Protein AF-A0A0J9S1I2-F1 (afdb_monomer_lite)

Sequence (247 aa):
METARKRGSFESTHHDIFEKLSRHLAGDGIFFNLPTNICCSYINYWLNDQIDQKKIDVSEHDFTKFKNFAKSYDKDRNMPYKSESCEGYLKRIYSENNYNRKKSLYEMYDCYNWIQIYDVEARRVDMCYKYSLINRHYRNLKESYASDEELMAKLDYFINVINKSKKSVKTVCGYDILPPVSRLEDSKQAQDPDSRDQQRPGSTDESVSHPPQVSEDSVTQTAYGSHSQGLAEPGAEEPHAVDLHTK

pLDDT: mean 72.44, std 25.25, range [23.27, 97.69]

Organism: NCBI:txid1077284

Radius of gyration: 29.02 Å; chains: 1; bounding box: 72×50×95 Å

Foldseek 3Di:
DDDDDPDDPLCVVPVVLLVVLLVLLVLPDPRLPDDPLVSLLVSLLVSLVVCVVVVPDADPVNLLVSLVSQVVSCVVVVDVRDPDTSSVVNDHDPPCVVNLLVVLVVLLVVLVVVLVPDDLVVCLVVNLVSVVSNLVSLQVCCVVPVVPPVVVVVSVVSLVVLCPDPSHCCVRPVDGRDHDDPPPPVVVPPDDDDDDDDDDDDDDDDDDDDDDDDDDDDDDDDDDDDDDDDDDDDDDDDDDDDDPDDD

Structure (mmCIF, N/CA/C/O backbone):
data_AF-A0A0J9S1I2-F1
#
_entry.id   AF-A0A0J9S1I2-F1
#
loop_
_atom_site.group_PDB
_atom_site.id
_atom_site.type_symbol
_atom_site.label_atom_id
_atom_site.label_alt_id
_atom_site.label_comp_id
_atom_site.label_asym_id
_atom_site.label_entity_id
_atom_site.label_seq_id
_atom_site.pdbx_PDB_ins_code
_atom_site.Cartn_x
_atom_site.Cartn_y
_atom_site.Cartn_z
_atom_site.occupancy
_atom_site.B_iso_or_equiv
_atom_site.auth_seq_id
_atom_site.auth_comp_id
_atom_site.auth_asym_id
_atom_site.auth_atom_id
_atom_site.pdbx_PDB_model_num
ATOM 1 N N . MET A 1 1 ? 31.069 -24.600 -29.130 1.00 37.28 1 MET A N 1
ATOM 2 C CA . MET A 1 1 ? 30.315 -23.359 -29.403 1.00 37.28 1 MET A CA 1
ATOM 3 C C . MET A 1 1 ? 29.112 -23.354 -28.480 1.00 37.28 1 MET A C 1
ATOM 5 O O . MET A 1 1 ? 28.133 -24.029 -28.767 1.00 37.28 1 MET A O 1
ATOM 9 N N . GLU A 1 2 ? 29.226 -22.695 -27.329 1.00 43.22 2 GLU A N 1
ATOM 10 C CA . GLU A 1 2 ? 28.089 -22.487 -26.431 1.00 43.22 2 GLU A CA 1
ATOM 11 C C . GLU A 1 2 ? 27.093 -21.540 -27.099 1.00 43.22 2 GLU A C 1
ATOM 13 O O . GLU A 1 2 ? 27.430 -20.429 -27.511 1.00 43.22 2 GLU A O 1
ATOM 18 N N . THR A 1 3 ? 25.855 -21.995 -27.248 1.00 42.84 3 THR A N 1
ATOM 19 C CA . THR A 1 3 ? 24.754 -21.182 -27.749 1.00 42.84 3 THR A CA 1
ATOM 20 C C . THR A 1 3 ? 24.372 -20.155 -26.688 1.00 42.84 3 THR A C 1
ATOM 22 O O . THR A 1 3 ? 23.736 -20.493 -25.689 1.00 42.84 3 THR A O 1
ATOM 25 N N . ALA A 1 4 ? 24.741 -18.892 -26.906 1.00 50.78 4 ALA A N 1
ATOM 26 C CA . ALA A 1 4 ? 24.250 -17.771 -26.118 1.00 50.78 4 ALA A CA 1
ATOM 27 C C . ALA A 1 4 ? 22.717 -17.698 -26.240 1.00 50.78 4 ALA A C 1
ATOM 29 O O . ALA A 1 4 ? 22.167 -17.323 -27.277 1.00 50.78 4 ALA A O 1
ATOM 30 N N . ARG A 1 5 ? 22.015 -18.093 -25.175 1.00 52.94 5 ARG A N 1
ATOM 31 C CA . ARG A 1 5 ? 20.561 -17.956 -25.043 1.00 52.94 5 ARG A CA 1
ATOM 32 C C . ARG A 1 5 ? 20.230 -16.464 -25.162 1.00 52.94 5 ARG A C 1
ATOM 34 O O . ARG A 1 5 ? 20.602 -15.696 -24.277 1.00 52.94 5 ARG A O 1
ATOM 41 N N . LYS A 1 6 ? 19.580 -16.040 -26.257 1.00 53.66 6 LYS A N 1
ATOM 42 C CA . LYS A 1 6 ? 19.105 -14.655 -26.431 1.00 53.66 6 LYS A CA 1
ATOM 43 C C . LYS A 1 6 ? 18.237 -14.297 -25.225 1.00 53.66 6 LYS A C 1
ATOM 45 O O . LYS A 1 6 ? 17.128 -14.807 -25.084 1.00 53.66 6 LYS A O 1
ATOM 50 N N . ARG A 1 7 ? 18.769 -13.466 -24.331 1.00 64.94 7 ARG A N 1
ATOM 51 C CA . ARG A 1 7 ? 18.025 -12.912 -23.201 1.00 64.94 7 ARG A CA 1
ATOM 52 C C . ARG A 1 7 ? 17.031 -11.908 -23.800 1.00 64.94 7 ARG A C 1
ATOM 54 O O . ARG A 1 7 ? 17.448 -11.036 -24.561 1.00 64.94 7 ARG A O 1
ATOM 61 N N . GLY A 1 8 ? 15.733 -12.097 -23.556 1.00 73.31 8 GLY A N 1
ATOM 62 C CA . GLY A 1 8 ? 14.696 -11.166 -24.013 1.00 73.31 8 GLY A CA 1
ATOM 63 C C . GLY A 1 8 ? 14.924 -9.758 -23.452 1.00 73.31 8 GLY A C 1
ATOM 64 O O . GLY A 1 8 ? 15.693 -9.581 -22.505 1.00 73.31 8 GLY A O 1
ATOM 65 N N . SER A 1 9 ? 14.266 -8.742 -24.019 1.00 87.44 9 SER A N 1
ATOM 66 C CA . SER A 1 9 ? 14.261 -7.405 -23.410 1.00 87.44 9 SER A CA 1
ATOM 67 C C . SER A 1 9 ? 13.687 -7.466 -21.988 1.00 87.44 9 SER A C 1
ATOM 69 O O . SER A 1 9 ? 12.907 -8.371 -21.668 1.00 87.44 9 SER A O 1
ATOM 71 N N . PHE A 1 10 ? 14.046 -6.505 -21.131 1.00 89.31 10 PHE A N 1
ATOM 72 C CA . PHE A 1 10 ? 13.496 -6.404 -19.771 1.00 89.31 10 PHE A CA 1
ATOM 73 C C . PHE A 1 10 ? 11.961 -6.413 -19.786 1.00 89.31 10 PHE A C 1
ATOM 75 O O . PHE A 1 10 ? 11.339 -7.117 -19.000 1.00 89.31 10 PHE A O 1
ATOM 82 N N . GLU A 1 11 ? 11.369 -5.686 -20.731 1.00 90.31 11 GLU A N 1
ATOM 83 C CA . GLU A 1 11 ? 9.932 -5.574 -20.950 1.00 90.31 11 GLU A CA 1
ATOM 84 C C . GLU A 1 11 ? 9.315 -6.927 -21.315 1.00 90.31 11 GLU A C 1
ATOM 86 O O . GLU A 1 11 ? 8.317 -7.318 -20.724 1.00 90.31 11 GLU A O 1
ATOM 91 N N . SER A 1 12 ? 9.940 -7.680 -22.230 1.00 89.69 12 SER A N 1
ATOM 92 C CA . SER A 1 12 ? 9.460 -9.022 -22.597 1.00 89.69 12 SER A CA 1
ATOM 93 C C . SER A 1 12 ? 9.597 -10.032 -21.456 1.00 89.69 12 SER A C 1
ATOM 95 O O . SER A 1 12 ? 8.754 -10.908 -21.302 1.00 89.69 12 SER A O 1
ATOM 97 N N . THR A 1 13 ? 10.640 -9.889 -20.634 1.00 92.38 13 THR A N 1
ATOM 98 C CA . THR A 1 13 ? 10.903 -10.775 -19.491 1.00 92.38 13 THR A CA 1
ATOM 99 C C . THR A 1 13 ? 9.909 -10.532 -18.353 1.00 92.38 13 THR A C 1
ATOM 101 O O . THR A 1 13 ? 9.539 -11.472 -17.659 1.00 92.38 13 THR A O 1
ATOM 104 N N . HIS A 1 14 ? 9.446 -9.290 -18.188 1.00 93.38 14 HIS A N 1
ATOM 105 C CA . HIS A 1 14 ? 8.531 -8.868 -17.122 1.00 93.38 14 HIS A CA 1
ATOM 106 C C . HIS A 1 14 ? 7.185 -8.387 -17.678 1.00 93.38 14 HIS A C 1
ATOM 108 O O . HIS A 1 14 ? 6.571 -7.466 -17.133 1.00 93.38 14 HIS A O 1
ATOM 114 N N . HIS A 1 15 ? 6.741 -8.984 -18.790 1.00 93.31 15 HIS A N 1
ATOM 115 C CA . HIS A 1 15 ? 5.523 -8.591 -19.502 1.00 93.31 15 HIS A CA 1
ATOM 116 C C . HIS A 1 15 ? 4.302 -8.548 -18.576 1.00 93.31 15 HIS A C 1
ATOM 118 O O . HIS A 1 15 ? 3.493 -7.630 -18.656 1.00 93.31 15 HIS A O 1
ATOM 124 N N . ASP A 1 16 ? 4.199 -9.498 -17.649 1.00 93.56 16 ASP A N 1
ATOM 125 C CA . ASP A 1 16 ? 3.100 -9.596 -16.691 1.00 93.56 16 ASP A CA 1
ATOM 126 C C . ASP A 1 16 ? 3.005 -8.379 -15.750 1.00 93.56 16 ASP A C 1
ATOM 128 O O . ASP A 1 16 ? 1.907 -7.962 -15.374 1.00 93.56 16 ASP A O 1
ATOM 132 N N . ILE A 1 17 ? 4.140 -7.768 -15.388 1.00 94.94 17 ILE A N 1
ATOM 133 C CA . ILE A 1 17 ? 4.161 -6.537 -14.590 1.00 94.94 17 ILE A CA 1
ATOM 134 C C . ILE A 1 17 ? 3.675 -5.362 -15.431 1.00 94.94 17 ILE A C 1
ATOM 136 O O . ILE A 1 17 ? 2.859 -4.580 -14.951 1.00 94.94 17 ILE A O 1
ATOM 140 N N . PHE A 1 18 ? 4.134 -5.241 -16.679 1.00 94.69 18 PHE A N 1
ATOM 141 C CA . PHE A 1 18 ? 3.678 -4.181 -17.585 1.00 94.69 18 PHE A CA 1
ATOM 142 C C . PHE A 1 18 ? 2.183 -4.304 -17.900 1.00 94.69 18 PHE A C 1
ATOM 144 O O . PHE A 1 18 ? 1.464 -3.304 -17.885 1.00 94.69 18 PHE A O 1
ATOM 151 N N . GLU A 1 19 ? 1.690 -5.524 -18.101 1.00 92.62 19 GLU A N 1
ATOM 152 C CA . GLU A 1 19 ? 0.273 -5.795 -18.312 1.00 92.62 19 GLU A CA 1
ATOM 153 C C . GLU A 1 19 ? -0.559 -5.344 -17.105 1.00 92.62 19 GLU A C 1
ATOM 155 O O . GLU A 1 19 ? -1.505 -4.570 -17.255 1.00 92.62 19 GLU A O 1
ATOM 160 N N . LYS A 1 20 ? -0.190 -5.750 -15.886 1.00 92.00 20 LYS A N 1
ATOM 161 C CA . LYS A 1 20 ? -0.905 -5.323 -14.674 1.00 92.00 20 LYS A CA 1
ATOM 162 C C . LYS A 1 20 ? -0.767 -3.821 -14.416 1.00 92.00 20 LYS A C 1
ATOM 164 O O . LYS A 1 20 ? -1.739 -3.188 -14.010 1.00 92.00 20 LYS A O 1
ATOM 169 N N . LEU A 1 21 ? 0.399 -3.236 -14.698 1.00 92.62 21 LEU A N 1
ATOM 170 C CA . LEU A 1 21 ? 0.620 -1.794 -14.601 1.00 92.62 21 LEU A CA 1
ATOM 171 C C . LEU A 1 21 ? -0.342 -1.040 -15.523 1.00 92.62 21 LEU A C 1
ATOM 173 O O . LEU A 1 21 ? -0.916 -0.041 -15.104 1.00 92.62 21 LEU A O 1
ATOM 177 N N . SER A 1 22 ? -0.578 -1.542 -16.738 1.00 90.06 22 SER A N 1
ATOM 178 C CA . SER A 1 22 ? -1.540 -0.947 -17.672 1.00 90.06 22 SER A CA 1
ATOM 179 C C . SER A 1 22 ? -2.962 -0.903 -17.096 1.00 90.06 22 SER A C 1
ATOM 181 O O . SER A 1 22 ? -3.628 0.123 -17.195 1.00 90.06 22 SER A O 1
ATOM 183 N N . ARG A 1 23 ? -3.396 -1.966 -16.404 1.00 86.81 23 ARG A N 1
ATOM 184 C CA . ARG A 1 23 ? -4.719 -2.043 -15.756 1.00 86.81 23 ARG A CA 1
ATOM 185 C C . ARG A 1 23 ? -4.842 -1.057 -14.593 1.00 86.81 23 ARG A C 1
ATOM 187 O O . ARG A 1 23 ? -5.883 -0.440 -14.405 1.00 86.81 23 ARG A O 1
ATOM 194 N N . HIS A 1 24 ? -3.767 -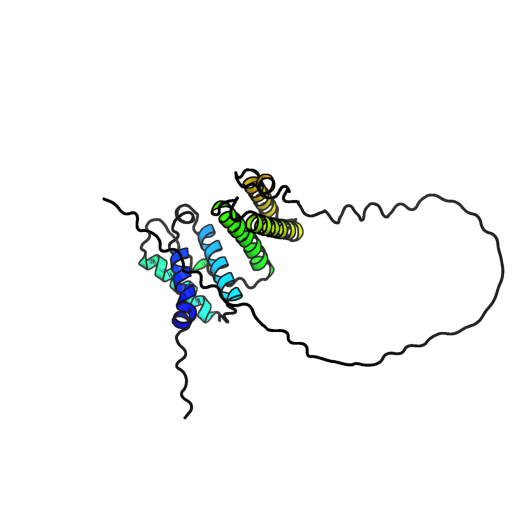0.861 -13.836 1.00 86.69 24 HIS A N 1
ATOM 195 C CA . HIS A 1 24 ? -3.730 0.146 -12.774 1.00 86.69 24 HIS A CA 1
ATOM 196 C C . HIS A 1 24 ? -3.727 1.578 -13.322 1.00 86.69 24 HIS A C 1
ATOM 198 O O . HIS A 1 24 ? -4.448 2.439 -12.820 1.00 86.69 24 HIS A O 1
ATOM 204 N N . LEU A 1 25 ? -2.951 1.838 -14.379 1.00 87.31 25 LEU A N 1
ATOM 205 C CA . LEU A 1 25 ? -2.907 3.140 -15.056 1.00 87.31 25 LEU A CA 1
ATOM 206 C C . LEU A 1 25 ? -4.245 3.488 -15.709 1.00 87.31 25 LEU A C 1
ATOM 208 O O . LEU A 1 25 ? -4.641 4.659 -15.694 1.00 87.31 25 LEU A O 1
ATOM 212 N N . ALA A 1 26 ? -4.956 2.474 -16.210 1.00 82.06 26 ALA A N 1
ATOM 213 C CA . ALA A 1 26 ? -6.292 2.622 -16.754 1.00 82.06 26 ALA A CA 1
ATOM 214 C C . ALA A 1 26 ? -7.242 3.311 -15.756 1.00 82.06 26 ALA A C 1
ATOM 216 O O . ALA A 1 26 ? -8.034 4.169 -16.143 1.00 82.06 26 ALA A O 1
ATOM 217 N N . GLY A 1 27 ? -7.088 3.034 -14.462 1.00 69.94 27 GLY A N 1
ATOM 218 C CA . GLY A 1 27 ? -7.824 3.749 -13.428 1.00 69.94 27 GLY A CA 1
ATOM 219 C C . GLY A 1 27 ? -9.329 3.481 -13.467 1.00 69.94 27 GLY A C 1
ATOM 220 O O . GLY A 1 27 ? -10.120 4.382 -13.195 1.00 69.94 27 GLY A O 1
ATOM 221 N N . ASP A 1 28 ? -9.723 2.255 -13.804 1.00 63.19 28 ASP A N 1
ATOM 222 C CA . ASP A 1 28 ? -11.126 1.858 -13.795 1.00 63.19 28 ASP A CA 1
ATOM 223 C C . ASP A 1 28 ? -11.673 1.841 -12.345 1.00 63.19 28 ASP A C 1
ATOM 225 O O . ASP A 1 28 ? -10.942 1.636 -11.368 1.00 63.19 28 ASP A O 1
ATOM 229 N N . GLY A 1 29 ? -12.976 2.082 -12.178 1.00 65.25 29 GLY A N 1
ATOM 230 C CA . GLY A 1 29 ? -13.638 2.059 -10.869 1.00 65.25 29 GLY A CA 1
ATOM 231 C C . GLY A 1 29 ? -13.229 3.210 -9.934 1.00 65.25 29 GLY A C 1
ATOM 232 O O . GLY A 1 29 ? -13.436 4.380 -10.248 1.00 65.25 29 GLY A O 1
ATOM 233 N N . ILE A 1 30 ? -12.694 2.881 -8.750 1.00 59.47 30 ILE A N 1
ATOM 234 C CA . ILE A 1 30 ? -12.421 3.835 -7.649 1.00 59.47 30 ILE A CA 1
ATOM 235 C C . ILE A 1 30 ? -11.419 4.928 -8.054 1.00 59.47 30 ILE A C 1
ATOM 237 O O . ILE A 1 30 ? -11.510 6.057 -7.573 1.00 59.47 30 ILE A O 1
ATOM 241 N N . PHE A 1 31 ? -10.490 4.627 -8.962 1.00 67.00 31 PHE A N 1
ATOM 242 C CA . PHE A 1 31 ? -9.461 5.574 -9.394 1.00 67.00 31 PHE A CA 1
ATOM 243 C C . PHE A 1 31 ? -9.980 6.667 -10.338 1.00 67.00 31 PHE A C 1
ATOM 245 O O . PHE A 1 31 ? -9.277 7.657 -10.533 1.00 67.00 31 PHE A O 1
ATOM 252 N N . PHE A 1 32 ? -11.200 6.532 -10.875 1.00 66.12 32 PHE A N 1
ATOM 253 C CA . PHE A 1 32 ? -11.793 7.518 -11.783 1.00 66.12 32 PHE A CA 1
ATOM 254 C C . PHE A 1 32 ? -12.028 8.878 -11.107 1.00 66.12 32 PHE A C 1
ATOM 256 O O . PHE A 1 32 ? -11.828 9.919 -11.722 1.00 66.12 32 PHE A O 1
ATOM 263 N N . ASN A 1 33 ? -12.416 8.875 -9.828 1.00 70.38 33 ASN A N 1
ATOM 264 C CA . ASN A 1 33 ? -12.767 10.091 -9.080 1.00 70.38 33 ASN A CA 1
ATOM 265 C C . ASN A 1 33 ? -11.668 10.557 -8.113 1.00 70.38 33 ASN A C 1
ATOM 267 O O . ASN A 1 33 ? -11.897 11.459 -7.306 1.00 70.38 33 ASN A O 1
ATOM 271 N N . LEU A 1 34 ? -10.496 9.920 -8.135 1.00 76.25 34 LEU A N 1
ATOM 272 C CA . LEU A 1 34 ? -9.420 10.220 -7.201 1.00 76.25 34 LEU A CA 1
ATOM 273 C C . LEU A 1 34 ? -8.365 11.139 -7.837 1.00 76.25 34 LEU A C 1
ATOM 275 O O . LEU A 1 34 ? -7.994 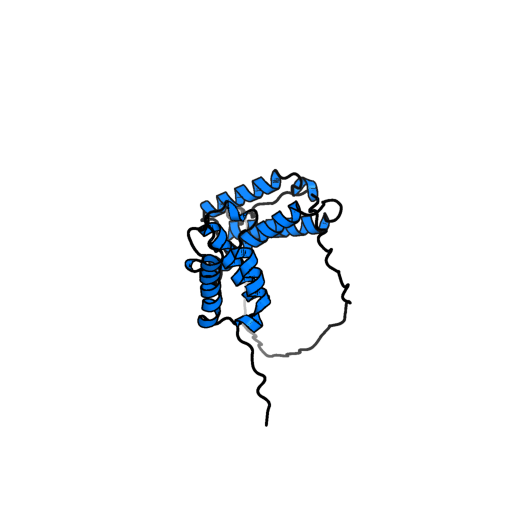10.945 -8.995 1.00 76.25 34 LEU A O 1
ATOM 279 N N . PRO A 1 35 ? -7.827 12.108 -7.072 1.00 82.38 35 PRO A N 1
ATOM 280 C CA . PRO A 1 35 ? -6.699 12.928 -7.499 1.00 82.38 35 PRO A CA 1
ATOM 281 C C . PRO A 1 35 ? -5.510 12.100 -8.008 1.00 82.38 35 PRO A C 1
ATOM 283 O O . PRO A 1 35 ? -5.131 11.094 -7.396 1.00 82.38 35 PRO A O 1
ATOM 286 N N . THR A 1 36 ? -4.866 12.567 -9.084 1.00 82.88 36 THR A N 1
ATOM 287 C CA . THR A 1 36 ? -3.720 11.893 -9.724 1.00 82.88 36 THR A CA 1
ATOM 288 C C . THR A 1 36 ? -2.624 11.532 -8.727 1.00 82.88 36 THR A C 1
ATOM 290 O O . THR A 1 36 ? -2.086 10.427 -8.772 1.00 82.88 36 THR A O 1
ATOM 293 N N . ASN A 1 37 ? -2.320 12.419 -7.779 1.00 84.81 37 ASN A N 1
ATOM 294 C CA . ASN A 1 37 ? -1.291 12.174 -6.774 1.00 84.81 37 ASN A CA 1
ATOM 295 C C . ASN A 1 37 ? -1.609 10.981 -5.860 1.00 84.81 37 ASN A C 1
ATOM 297 O O . ASN A 1 37 ? -0.688 10.257 -5.478 1.00 84.81 37 ASN A O 1
ATOM 301 N N . ILE A 1 38 ? -2.882 10.743 -5.530 1.00 82.38 38 ILE A N 1
ATOM 302 C CA . ILE A 1 38 ? -3.318 9.599 -4.719 1.00 82.38 38 ILE A CA 1
ATOM 303 C C . ILE A 1 38 ? -3.200 8.316 -5.543 1.00 82.38 38 ILE A C 1
ATOM 305 O O . ILE A 1 38 ? -2.537 7.370 -5.111 1.00 82.38 38 ILE A O 1
ATOM 309 N N . CYS A 1 39 ? -3.771 8.312 -6.751 1.00 84.12 39 CYS A N 1
ATOM 310 C CA . CYS A 1 39 ? -3.738 7.166 -7.659 1.00 84.12 39 CYS A CA 1
ATOM 311 C C . CYS A 1 39 ? -2.298 6.753 -7.972 1.00 84.12 39 CYS A C 1
ATOM 313 O O . CYS A 1 39 ? -1.894 5.625 -7.711 1.00 84.12 39 CYS A O 1
ATOM 315 N N . CYS A 1 40 ? -1.481 7.683 -8.459 1.00 88.38 40 CYS A N 1
ATOM 316 C CA . CYS A 1 40 ? -0.113 7.385 -8.855 1.00 88.38 40 CYS A CA 1
ATOM 317 C C . CYS A 1 40 ? 0.792 7.035 -7.664 1.00 88.38 40 CYS A C 1
ATOM 319 O O . CYS A 1 40 ? 1.738 6.265 -7.828 1.00 88.38 40 CYS A O 1
ATOM 321 N N . SER A 1 41 ? 0.495 7.528 -6.454 1.00 86.81 41 SER A N 1
ATOM 322 C CA . SER A 1 41 ? 1.194 7.083 -5.240 1.00 86.81 41 SER A CA 1
ATOM 323 C C . SER A 1 41 ? 0.924 5.613 -4.920 1.00 86.81 41 SER A C 1
ATOM 325 O O . SER A 1 41 ? 1.861 4.911 -4.535 1.00 86.81 41 SER A O 1
ATOM 327 N N . TYR A 1 42 ? -0.318 5.151 -5.108 1.00 86.00 42 TYR A N 1
ATOM 328 C CA . TYR A 1 42 ? -0.671 3.737 -4.965 1.00 86.00 42 TYR A CA 1
ATOM 329 C C . TYR A 1 42 ? -0.023 2.885 -6.053 1.00 86.00 42 TYR A C 1
ATOM 331 O O . TYR A 1 42 ? 0.625 1.893 -5.737 1.00 86.00 42 TYR A O 1
ATOM 339 N N . ILE A 1 43 ? -0.110 3.311 -7.315 1.00 89.62 43 ILE A N 1
ATOM 340 C CA . ILE A 1 43 ? 0.509 2.603 -8.446 1.00 89.62 43 ILE A CA 1
ATOM 341 C C . ILE A 1 43 ? 2.016 2.454 -8.230 1.00 89.62 43 ILE A C 1
ATOM 343 O O . ILE A 1 43 ? 2.570 1.379 -8.452 1.00 89.62 43 ILE A O 1
ATOM 347 N N . ASN A 1 44 ? 2.684 3.507 -7.745 1.00 91.12 44 ASN A N 1
ATOM 348 C CA . ASN A 1 44 ? 4.103 3.431 -7.428 1.00 91.12 44 ASN A CA 1
ATOM 349 C C . ASN A 1 44 ? 4.398 2.406 -6.325 1.00 91.12 44 ASN A C 1
ATOM 351 O O . ASN A 1 44 ? 5.363 1.653 -6.432 1.00 91.12 44 ASN A O 1
ATOM 355 N N . TYR A 1 45 ? 3.582 2.367 -5.270 1.00 88.56 45 TYR A N 1
ATOM 356 C CA . TYR A 1 45 ? 3.722 1.343 -4.238 1.00 88.56 45 TYR A CA 1
ATOM 357 C C . TYR A 1 45 ? 3.530 -0.063 -4.812 1.00 88.56 45 TYR A C 1
ATOM 359 O O . TYR A 1 45 ? 4.425 -0.888 -4.655 1.00 88.56 45 TYR A O 1
ATOM 367 N N . TRP A 1 46 ? 2.416 -0.305 -5.509 1.00 90.31 46 TRP A N 1
ATOM 368 C CA . TRP A 1 46 ? 2.091 -1.605 -6.089 1.00 90.31 46 TRP A CA 1
ATOM 369 C C . TRP A 1 46 ? 3.227 -2.106 -6.987 1.00 90.31 46 TRP A C 1
ATOM 371 O O . TRP A 1 46 ? 3.660 -3.246 -6.856 1.00 90.31 46 TRP A O 1
ATOM 381 N N . LEU A 1 47 ? 3.781 -1.237 -7.841 1.00 92.88 47 LEU A N 1
ATOM 382 C CA . LEU A 1 47 ? 4.898 -1.590 -8.715 1.00 92.88 47 LEU A CA 1
ATOM 383 C C . LEU A 1 47 ? 6.134 -2.037 -7.919 1.00 92.88 47 LEU A C 1
ATOM 385 O O . LEU A 1 47 ? 6.746 -3.051 -8.248 1.00 92.88 47 LEU A O 1
ATOM 389 N N . ASN A 1 48 ? 6.502 -1.295 -6.872 1.00 90.56 48 ASN A N 1
ATOM 390 C CA . ASN A 1 48 ? 7.661 -1.636 -6.045 1.00 90.56 48 ASN A CA 1
ATOM 391 C C . ASN A 1 48 ? 7.428 -2.916 -5.227 1.00 90.56 48 ASN A C 1
ATOM 393 O O . ASN A 1 48 ? 8.349 -3.718 -5.101 1.00 90.56 48 ASN A O 1
ATOM 397 N N . ASP A 1 49 ? 6.212 -3.134 -4.725 1.00 87.19 49 ASP A N 1
ATOM 398 C CA . ASP A 1 49 ? 5.837 -4.369 -4.033 1.00 87.19 49 ASP A CA 1
ATOM 399 C C . ASP A 1 49 ? 5.920 -5.587 -4.969 1.00 87.19 49 ASP A C 1
ATOM 401 O O . ASP A 1 49 ? 6.504 -6.603 -4.603 1.00 87.19 49 ASP A O 1
ATOM 405 N N . GLN A 1 50 ? 5.459 -5.474 -6.221 1.00 90.31 50 GLN A N 1
ATOM 406 C CA . GLN A 1 50 ? 5.612 -6.552 -7.205 1.00 90.31 50 GLN A CA 1
ATOM 407 C C . GLN A 1 50 ? 7.081 -6.862 -7.519 1.00 90.31 50 GLN A C 1
ATOM 409 O O . GLN A 1 50 ? 7.446 -8.033 -7.622 1.00 90.31 50 GLN A O 1
ATOM 414 N N . ILE A 1 51 ? 7.924 -5.833 -7.654 1.00 91.00 51 ILE A N 1
ATOM 415 C CA . ILE A 1 51 ? 9.371 -5.994 -7.869 1.00 91.00 51 ILE A CA 1
ATOM 416 C C . ILE A 1 51 ? 10.011 -6.739 -6.687 1.00 91.00 51 ILE A C 1
ATOM 418 O O . ILE A 1 51 ? 10.761 -7.693 -6.900 1.00 91.00 51 ILE A O 1
ATOM 422 N N . ASP A 1 52 ? 9.680 -6.347 -5.452 1.00 86.50 52 ASP A N 1
ATOM 423 C CA . ASP A 1 52 ? 10.199 -6.967 -4.228 1.00 86.50 52 ASP A CA 1
ATOM 424 C C . ASP A 1 52 ? 9.713 -8.414 -4.051 1.00 86.50 52 ASP A C 1
ATOM 426 O O . ASP A 1 52 ? 10.518 -9.316 -3.806 1.00 86.50 52 ASP A O 1
ATOM 430 N N . GLN A 1 53 ? 8.414 -8.674 -4.219 1.00 85.50 53 GLN A N 1
ATOM 431 C CA . GLN A 1 53 ? 7.838 -10.017 -4.077 1.00 85.50 53 GLN A CA 1
ATOM 432 C C . GLN A 1 53 ? 8.413 -11.000 -5.098 1.00 85.50 53 GLN A C 1
ATOM 434 O O . GLN A 1 53 ? 8.710 -12.144 -4.757 1.00 85.50 53 GLN A O 1
ATOM 439 N N . LYS A 1 54 ? 8.619 -10.547 -6.339 1.00 89.62 54 LYS A N 1
ATOM 440 C CA . LYS A 1 54 ? 9.196 -11.359 -7.420 1.00 89.62 54 LYS A CA 1
ATOM 441 C C . LYS A 1 54 ? 10.724 -11.409 -7.389 1.00 89.62 54 LYS A C 1
ATOM 443 O O . LYS A 1 54 ? 11.308 -12.086 -8.230 1.00 89.62 54 LYS A O 1
ATOM 448 N N . LYS A 1 55 ? 11.363 -10.707 -6.444 1.00 89.00 55 LYS A N 1
ATOM 449 C CA . LYS A 1 55 ? 12.826 -10.616 -6.306 1.00 89.00 55 LYS A CA 1
ATOM 450 C C . LYS A 1 55 ? 13.505 -10.218 -7.618 1.00 89.00 55 LYS A C 1
ATOM 452 O O . LYS A 1 55 ? 14.542 -10.764 -7.987 1.00 89.00 55 LYS A O 1
ATOM 457 N N . ILE A 1 56 ? 12.893 -9.271 -8.329 1.00 89.44 56 ILE A N 1
ATOM 458 C CA . ILE A 1 56 ? 13.420 -8.778 -9.598 1.00 89.44 56 ILE A CA 1
ATOM 459 C C . ILE A 1 56 ? 14.519 -7.769 -9.296 1.00 89.44 56 ILE A C 1
ATOM 461 O O . ILE A 1 56 ? 14.284 -6.754 -8.639 1.00 89.44 56 ILE A O 1
ATOM 465 N N . ASP A 1 57 ? 15.709 -8.033 -9.823 1.00 87.69 57 ASP A N 1
ATOM 466 C CA . ASP A 1 57 ? 16.783 -7.052 -9.841 1.00 87.69 57 ASP A CA 1
ATOM 467 C C . ASP A 1 57 ? 16.493 -6.006 -10.926 1.00 87.69 57 ASP A C 1
ATOM 469 O O . ASP A 1 57 ? 16.508 -6.299 -12.124 1.00 87.69 57 ASP A O 1
ATOM 473 N N . VAL A 1 58 ? 16.149 -4.792 -10.499 1.00 88.12 58 VAL A N 1
ATOM 474 C CA . VAL A 1 58 ? 15.781 -3.685 -11.387 1.00 88.12 58 VAL A CA 1
ATOM 475 C C . VAL A 1 58 ? 16.850 -2.609 -11.277 1.00 88.12 58 VAL A C 1
ATOM 477 O O . VAL A 1 58 ? 16.996 -1.977 -10.236 1.00 88.12 58 VAL A O 1
ATOM 480 N N . SER A 1 59 ? 17.590 -2.343 -12.351 1.00 89.62 59 SER A N 1
ATOM 481 C CA . SER A 1 59 ? 18.523 -1.208 -12.408 1.00 89.62 59 SER A CA 1
ATOM 482 C C . SER A 1 59 ? 17.778 0.134 -12.549 1.00 89.62 59 SER A C 1
ATOM 484 O O . SER A 1 59 ? 16.585 0.162 -12.837 1.00 89.62 59 SER A O 1
ATOM 486 N N . GLU A 1 60 ? 18.444 1.286 -12.357 1.00 87.50 60 GLU A N 1
ATOM 487 C CA . GLU A 1 60 ? 17.789 2.606 -12.580 1.00 87.50 60 GLU A CA 1
ATOM 488 C C . GLU A 1 60 ? 17.342 2.766 -14.038 1.00 87.50 60 GLU A C 1
ATOM 490 O O . GLU A 1 60 ? 16.276 3.315 -14.338 1.00 87.50 60 GLU A O 1
ATOM 495 N N . HIS A 1 61 ? 18.139 2.209 -14.947 1.00 90.44 61 HIS A N 1
ATOM 496 C CA . HIS A 1 61 ? 17.814 2.123 -16.359 1.00 90.44 61 HIS A CA 1
ATOM 497 C C . HIS A 1 61 ? 16.542 1.294 -16.592 1.00 90.44 61 HIS A C 1
ATOM 499 O O . HIS A 1 61 ? 15.640 1.738 -17.301 1.00 90.44 61 HIS A O 1
ATOM 505 N N . ASP A 1 62 ? 16.425 0.126 -15.959 1.00 92.25 62 ASP A N 1
ATOM 506 C CA . ASP A 1 62 ? 15.240 -0.718 -16.115 1.00 92.25 62 ASP A CA 1
ATOM 507 C C . ASP A 1 62 ? 14.005 -0.112 -15.446 1.00 92.25 62 ASP A C 1
ATOM 509 O O . ASP A 1 62 ? 12.915 -0.158 -16.012 1.00 92.25 62 ASP A O 1
ATOM 513 N N . PHE A 1 63 ? 14.165 0.560 -14.303 1.00 93.25 63 PHE A N 1
ATOM 514 C CA . PHE A 1 63 ? 13.058 1.263 -13.655 1.00 93.25 63 PHE A CA 1
ATOM 515 C C . PHE A 1 63 ? 12.508 2.394 -14.538 1.00 93.25 63 PHE A C 1
ATOM 517 O O . PHE A 1 63 ? 11.297 2.620 -14.605 1.00 93.25 63 PHE A O 1
ATOM 524 N N . THR A 1 64 ? 13.382 3.075 -15.286 1.00 94.44 64 THR A N 1
ATOM 525 C CA . THR A 1 64 ? 12.986 4.117 -16.247 1.00 94.44 64 THR A CA 1
ATOM 526 C C . THR A 1 64 ? 12.053 3.578 -17.338 1.00 94.44 64 THR A C 1
ATOM 528 O O . THR A 1 64 ? 11.210 4.321 -17.840 1.00 94.44 64 THR A O 1
ATOM 531 N N . LYS A 1 65 ? 12.098 2.278 -17.653 1.00 95.38 65 LYS A N 1
ATOM 532 C CA . LYS A 1 65 ? 11.164 1.656 -18.604 1.00 95.38 65 LYS A CA 1
ATOM 533 C C . LYS A 1 65 ? 9.723 1.692 -18.100 1.00 95.38 65 LYS A C 1
ATOM 535 O O . LYS A 1 65 ? 8.828 2.002 -18.881 1.00 95.38 65 LYS A O 1
ATOM 540 N N . PHE A 1 66 ? 9.489 1.492 -16.801 1.00 95.69 66 PHE A N 1
ATOM 541 C CA . PHE A 1 66 ? 8.154 1.661 -16.211 1.00 95.69 66 PHE A CA 1
ATOM 542 C C . PHE A 1 66 ? 7.666 3.111 -16.298 1.00 95.69 66 PHE A C 1
ATOM 544 O O . PHE A 1 66 ? 6.500 3.355 -16.604 1.00 95.69 66 PHE A O 1
ATOM 551 N N . LYS A 1 67 ? 8.562 4.085 -16.089 1.00 95.25 67 LYS A N 1
ATOM 552 C CA . LYS A 1 67 ? 8.243 5.518 -16.219 1.00 95.25 67 LYS A CA 1
ATOM 553 C C . LYS A 1 67 ? 7.844 5.879 -17.649 1.00 95.25 67 LYS A C 1
ATOM 555 O O . LYS A 1 67 ? 6.813 6.515 -17.861 1.00 95.25 67 LYS A O 1
ATOM 560 N N . ASN A 1 68 ? 8.634 5.428 -18.620 1.00 94.69 68 ASN A N 1
ATOM 561 C CA . ASN A 1 68 ? 8.370 5.645 -20.040 1.00 94.69 68 ASN A CA 1
ATOM 562 C C . ASN A 1 68 ? 7.076 4.961 -20.484 1.00 94.69 68 ASN A C 1
ATOM 564 O O . ASN A 1 68 ? 6.323 5.535 -21.271 1.00 94.69 68 ASN A O 1
ATOM 568 N N . PHE A 1 69 ? 6.795 3.769 -19.955 1.00 93.81 69 PHE A N 1
ATOM 569 C CA . PHE A 1 69 ? 5.539 3.075 -20.195 1.00 93.81 69 PHE A CA 1
ATOM 570 C C . PHE A 1 69 ? 4.345 3.876 -19.669 1.00 93.81 69 PHE A C 1
ATOM 572 O O . PHE A 1 69 ? 3.433 4.141 -20.440 1.00 93.81 69 PHE A O 1
ATOM 579 N N . ALA A 1 70 ? 4.377 4.348 -18.416 1.00 92.38 70 ALA A N 1
ATOM 580 C CA . ALA A 1 70 ? 3.302 5.173 -17.854 1.00 92.38 70 ALA A CA 1
ATOM 581 C C . ALA A 1 70 ? 3.056 6.450 -18.671 1.00 92.38 70 ALA A C 1
ATOM 583 O O . ALA A 1 70 ? 1.920 6.748 -19.029 1.00 92.38 70 ALA A O 1
ATOM 584 N N . LYS A 1 71 ? 4.131 7.147 -19.056 1.00 91.50 71 LYS A N 1
ATOM 585 C CA . LYS A 1 71 ? 4.057 8.327 -19.927 1.00 91.50 71 LYS A CA 1
ATOM 586 C C . LYS A 1 71 ? 3.402 8.026 -21.274 1.00 91.50 71 LYS A C 1
ATOM 588 O O . LYS A 1 71 ? 2.609 8.826 -21.763 1.00 91.50 71 LYS A O 1
ATOM 593 N N . SER A 1 72 ? 3.792 6.918 -21.903 1.00 89.62 72 SER A N 1
ATOM 594 C CA . SER A 1 72 ? 3.300 6.544 -23.233 1.00 89.62 72 SER A CA 1
ATOM 595 C C . SER A 1 72 ? 1.846 6.087 -23.162 1.00 89.62 72 SER A C 1
ATOM 597 O O . SER A 1 72 ? 1.028 6.558 -23.939 1.00 89.62 72 SER A O 1
ATOM 599 N N . TYR A 1 73 ? 1.503 5.283 -22.154 1.00 87.75 73 TYR A N 1
ATOM 600 C CA . TYR A 1 73 ? 0.144 4.805 -21.914 1.00 87.75 73 TYR A CA 1
ATOM 601 C C . TYR A 1 73 ? -0.860 5.958 -21.767 1.00 87.75 73 TYR A C 1
ATOM 603 O O . TYR A 1 73 ? -1.923 5.935 -22.384 1.00 87.75 73 TYR A O 1
ATOM 611 N N . ASP A 1 74 ? -0.513 6.998 -21.000 1.00 80.88 74 ASP A N 1
ATOM 612 C CA . ASP A 1 74 ? -1.384 8.166 -20.820 1.00 80.88 74 ASP A CA 1
ATOM 613 C C . ASP A 1 74 ? -1.553 8.982 -22.116 1.00 80.88 74 ASP A C 1
ATOM 615 O O . ASP A 1 74 ? -2.649 9.475 -22.391 1.00 80.88 74 ASP A O 1
ATOM 619 N N . LYS A 1 75 ? -0.500 9.090 -22.945 1.00 80.81 75 LYS A N 1
ATOM 620 C CA . LYS A 1 75 ? -0.588 9.724 -24.274 1.00 80.81 75 LYS A CA 1
ATOM 621 C C . LYS A 1 75 ? -1.500 8.940 -25.215 1.00 80.81 75 LYS A C 1
ATOM 623 O O . LYS A 1 75 ? -2.335 9.544 -25.882 1.00 80.81 75 LYS A O 1
ATOM 628 N N . ASP A 1 76 ? -1.353 7.619 -25.246 1.00 80.12 76 ASP A N 1
ATOM 629 C CA . ASP A 1 76 ? -2.092 6.747 -26.160 1.00 80.12 76 ASP A CA 1
ATOM 630 C C . ASP A 1 76 ? -3.581 6.676 -25.801 1.00 80.12 76 ASP A C 1
ATOM 632 O O . ASP A 1 76 ? -4.434 6.621 -26.686 1.00 80.12 76 ASP A O 1
ATOM 636 N N . ARG A 1 77 ? -3.919 6.722 -24.504 1.00 72.69 77 ARG A N 1
ATOM 637 C CA . ARG A 1 77 ? -5.316 6.637 -24.054 1.00 72.69 77 ARG A CA 1
ATOM 638 C C . ARG A 1 77 ? -6.109 7.928 -24.278 1.00 72.69 77 ARG A C 1
ATOM 640 O O . ARG A 1 77 ? -7.331 7.880 -24.169 1.00 72.69 77 ARG A O 1
ATOM 647 N N . ASN A 1 78 ? -5.437 9.054 -24.563 1.00 65.56 78 ASN A N 1
ATOM 648 C CA . ASN A 1 78 ? -6.028 10.385 -24.772 1.00 65.56 78 ASN A CA 1
ATOM 649 C C . ASN A 1 78 ? -7.191 10.678 -23.799 1.00 65.56 78 ASN A C 1
ATOM 651 O O . ASN A 1 78 ? -8.272 11.112 -24.193 1.00 65.56 78 ASN A O 1
ATOM 655 N N . MET A 1 79 ? -6.983 10.332 -22.525 1.00 63.34 79 MET A N 1
ATOM 656 C CA . MET A 1 79 ? -8.001 10.357 -21.480 1.00 63.34 79 MET A CA 1
ATOM 657 C C . MET A 1 79 ? -8.377 11.807 -21.158 1.00 63.34 79 MET A C 1
ATOM 659 O O . MET A 1 79 ? -7.566 12.508 -20.553 1.00 63.34 79 MET A O 1
ATOM 663 N N . PRO A 1 80 ? -9.600 12.273 -21.471 1.00 56.25 80 PRO A N 1
ATOM 664 C CA . PRO A 1 80 ? -9.953 13.685 -21.314 1.00 56.25 80 PRO A CA 1
ATOM 665 C C . PRO A 1 80 ? -10.032 14.140 -19.844 1.00 56.25 80 PRO A C 1
ATOM 667 O O . PRO A 1 80 ? -10.134 15.334 -19.580 1.00 56.25 80 PRO A O 1
ATOM 670 N N . TYR A 1 81 ? -9.971 13.207 -18.887 1.00 57.00 81 TYR A N 1
ATOM 671 C CA . TYR A 1 81 ? -10.155 13.461 -17.453 1.00 57.00 81 TYR A CA 1
ATOM 672 C C . TYR A 1 81 ? -8.858 13.381 -16.629 1.00 57.00 81 TYR A C 1
ATOM 674 O O . TYR A 1 81 ? -8.855 13.773 -15.465 1.00 57.00 81 TYR A O 1
ATOM 682 N N . LYS A 1 82 ? -7.754 12.875 -17.200 1.00 60.81 82 LYS A N 1
ATOM 683 C CA . LYS A 1 82 ? -6.454 12.776 -16.517 1.00 60.81 82 LYS A CA 1
ATOM 684 C C . LYS A 1 82 ? -5.499 13.796 -17.124 1.00 60.81 82 LYS A C 1
ATOM 686 O O . LYS A 1 82 ? -5.002 13.611 -18.228 1.00 60.81 82 LYS A O 1
ATOM 691 N N . SER A 1 83 ? -5.243 14.877 -16.393 1.00 61.50 83 SER A N 1
ATOM 692 C CA . SER A 1 83 ? -4.350 15.951 -16.842 1.00 61.50 83 SER A CA 1
ATOM 693 C C . SER A 1 83 ? -2.866 15.587 -16.755 1.00 61.50 83 SER A C 1
ATOM 695 O O . SER A 1 83 ? -2.042 16.244 -17.384 1.00 61.50 83 SER A O 1
ATOM 697 N N . GLU A 1 84 ? -2.508 14.567 -15.969 1.00 77.00 84 GLU A N 1
ATOM 698 C CA . GLU A 1 84 ? -1.119 14.260 -15.633 1.00 77.00 84 GLU A CA 1
ATOM 699 C C . GLU A 1 84 ? -0.835 12.762 -15.619 1.00 77.00 84 GLU A C 1
ATOM 701 O O . GLU A 1 84 ? -1.621 11.960 -15.107 1.00 77.00 84 GLU A O 1
ATOM 706 N N . SER A 1 85 ? 0.343 12.412 -16.136 1.00 85.31 85 SER A N 1
ATOM 707 C CA . SER A 1 85 ? 0.844 11.044 -16.119 1.00 85.31 85 SER A CA 1
ATOM 708 C C . SER A 1 85 ? 1.396 10.622 -14.758 1.00 85.31 85 SER A C 1
ATOM 710 O O . SER A 1 85 ? 1.960 11.432 -14.018 1.00 85.31 85 SER A O 1
ATOM 712 N N . CYS A 1 86 ? 1.365 9.316 -14.470 1.00 90.19 86 CYS A N 1
ATOM 713 C CA . CYS A 1 86 ? 2.077 8.762 -13.316 1.00 90.19 86 CYS A CA 1
ATOM 714 C C . CYS A 1 86 ? 3.613 8.759 -13.456 1.00 90.19 86 CYS A C 1
ATOM 716 O O . CYS A 1 86 ? 4.293 8.462 -12.472 1.00 90.19 86 CYS A O 1
ATOM 718 N N . GLU A 1 87 ? 4.183 9.127 -14.614 1.00 92.44 87 GLU A N 1
ATOM 719 C CA . GLU A 1 87 ? 5.638 9.179 -14.870 1.00 92.44 87 GLU A CA 1
ATOM 720 C C . GLU A 1 87 ? 6.440 9.820 -13.719 1.00 92.44 87 GLU A C 1
ATOM 722 O O . GLU A 1 87 ? 7.455 9.271 -13.283 1.00 92.44 87 GLU A O 1
ATOM 727 N N . GLY A 1 88 ? 5.989 10.974 -13.211 1.00 89.69 88 GLY A N 1
ATOM 728 C CA . GLY A 1 88 ? 6.685 11.729 -12.159 1.00 89.69 88 GLY A CA 1
ATOM 729 C C . GLY A 1 88 ? 6.573 11.124 -10.753 1.00 89.69 88 GLY A C 1
ATOM 730 O O . GLY A 1 88 ? 7.379 11.434 -9.871 1.00 89.69 88 GLY A O 1
ATOM 731 N N . TYR A 1 89 ? 5.596 10.243 -10.548 1.00 90.50 89 TYR A N 1
ATOM 732 C CA . TYR A 1 89 ? 5.311 9.587 -9.272 1.00 90.50 89 TYR A CA 1
ATOM 733 C C . TYR A 1 89 ? 6.001 8.230 -9.154 1.00 90.50 89 TYR A C 1
ATOM 735 O O . TYR A 1 89 ? 6.301 7.798 -8.038 1.00 90.50 89 TYR A O 1
ATOM 743 N N . LEU A 1 90 ? 6.266 7.574 -10.289 1.00 92.00 90 LEU A N 1
ATOM 744 C CA . LEU A 1 90 ? 6.993 6.315 -10.334 1.00 92.00 90 LEU A CA 1
ATOM 745 C C . LEU A 1 90 ? 8.446 6.540 -9.916 1.00 92.00 90 LEU A C 1
ATOM 747 O O . LEU A 1 90 ? 9.259 7.129 -10.635 1.00 92.00 90 LEU A O 1
ATOM 751 N N . LYS A 1 91 ? 8.755 6.068 -8.712 1.00 89.69 91 LYS A N 1
ATOM 752 C CA . LYS A 1 91 ? 10.053 6.178 -8.062 1.00 89.69 91 LYS A CA 1
ATOM 753 C C . LYS A 1 91 ? 10.312 4.924 -7.266 1.00 89.69 91 LYS A C 1
ATOM 755 O O . LYS A 1 91 ? 9.431 4.399 -6.581 1.00 89.69 91 LYS A O 1
ATOM 760 N N . ARG A 1 92 ? 11.565 4.513 -7.280 1.00 86.00 92 ARG A N 1
ATOM 761 C CA . ARG A 1 92 ? 12.014 3.444 -6.421 1.00 86.00 92 ARG A CA 1
ATOM 762 C C . ARG A 1 92 ? 11.889 3.836 -4.955 1.00 86.00 92 ARG A C 1
ATOM 764 O O . ARG A 1 92 ? 12.387 4.884 -4.551 1.00 86.00 92 ARG A O 1
ATOM 771 N N . ILE A 1 93 ? 11.219 3.010 -4.163 1.00 72.62 93 ILE A N 1
ATOM 772 C CA . ILE A 1 93 ? 11.027 3.251 -2.729 1.00 72.62 93 ILE A CA 1
ATOM 773 C C . ILE A 1 93 ? 11.859 2.248 -1.934 1.00 72.62 93 ILE A C 1
ATOM 775 O O . ILE A 1 93 ? 11.328 1.321 -1.345 1.00 72.62 93 ILE A O 1
ATOM 779 N N . TYR A 1 94 ? 13.182 2.427 -1.943 1.00 64.06 94 TYR A N 1
ATOM 780 C CA . TYR A 1 94 ? 14.110 1.604 -1.151 1.00 64.06 94 TYR A CA 1
ATOM 781 C C . TYR A 1 94 ? 14.514 2.224 0.188 1.00 64.06 94 TYR A C 1
ATOM 783 O O . TYR A 1 94 ? 15.262 1.602 0.935 1.00 64.06 94 TYR A O 1
ATOM 791 N N . SER A 1 95 ? 14.038 3.427 0.537 1.00 61.12 95 SER A N 1
ATOM 792 C CA . SER A 1 95 ? 14.187 3.868 1.923 1.00 61.12 95 SER A CA 1
ATOM 793 C C . SER A 1 95 ? 13.203 3.080 2.789 1.00 61.12 95 SER A C 1
ATOM 795 O O . SER A 1 95 ? 11.985 3.247 2.672 1.00 61.12 95 SER A O 1
ATOM 797 N N . GLU A 1 96 ? 13.746 2.202 3.636 1.00 59.50 96 GLU A N 1
ATOM 798 C CA . GLU A 1 96 ? 12.997 1.226 4.440 1.00 59.50 96 GLU A CA 1
ATOM 799 C C . GLU A 1 96 ? 11.796 1.864 5.151 1.00 59.50 96 GLU A C 1
ATOM 801 O O . GLU A 1 96 ? 10.685 1.343 5.084 1.00 59.50 96 GLU A O 1
ATOM 806 N N . ASN A 1 97 ? 11.966 3.061 5.725 1.00 64.19 97 ASN A N 1
ATOM 807 C CA . ASN A 1 97 ? 10.890 3.752 6.439 1.00 64.19 97 ASN A CA 1
ATOM 808 C C . ASN A 1 97 ? 9.708 4.179 5.554 1.00 64.19 97 ASN A C 1
ATOM 810 O O . ASN A 1 97 ? 8.559 4.042 5.972 1.00 64.19 97 ASN A O 1
ATOM 814 N N . ASN A 1 98 ? 9.939 4.685 4.338 1.00 68.25 98 ASN A N 1
ATOM 815 C CA . ASN A 1 98 ? 8.832 5.112 3.469 1.00 68.25 98 ASN A CA 1
ATOM 816 C C . ASN A 1 98 ? 8.127 3.912 2.834 1.00 68.25 98 ASN A C 1
ATOM 818 O O . ASN A 1 98 ? 6.905 3.936 2.663 1.00 68.25 98 ASN A O 1
ATOM 822 N N . TYR A 1 99 ? 8.892 2.871 2.500 1.00 74.25 99 TYR A N 1
ATOM 823 C CA . TYR A 1 99 ? 8.357 1.627 1.965 1.00 74.25 99 TYR A CA 1
ATOM 824 C C . TYR A 1 99 ? 7.503 0.901 3.002 1.00 74.25 99 TYR A C 1
ATOM 826 O O . TYR A 1 99 ? 6.334 0.643 2.737 1.00 74.25 99 TYR A O 1
ATOM 834 N N . ASN A 1 100 ? 8.031 0.666 4.206 1.00 81.50 100 ASN A N 1
ATOM 835 C CA . ASN A 1 100 ? 7.343 -0.088 5.257 1.00 81.50 100 ASN A CA 1
ATOM 836 C C . ASN A 1 100 ? 6.055 0.602 5.720 1.00 81.50 100 ASN A C 1
ATOM 838 O O . ASN A 1 100 ? 5.034 -0.063 5.929 1.00 81.50 100 ASN A O 1
ATOM 842 N N . ARG A 1 101 ? 6.072 1.941 5.815 1.00 86.75 101 ARG A N 1
ATOM 843 C CA . ARG A 1 101 ? 4.875 2.733 6.119 1.00 86.75 101 ARG A CA 1
ATOM 844 C C . ARG A 1 101 ? 3.805 2.568 5.044 1.00 86.75 101 ARG A C 1
ATOM 846 O O . ARG A 1 101 ? 2.669 2.231 5.368 1.00 86.75 101 ARG A O 1
ATOM 853 N N . LYS A 1 102 ? 4.151 2.801 3.772 1.00 84.06 102 LYS A N 1
ATOM 854 C CA . LYS A 1 102 ? 3.201 2.663 2.654 1.00 84.06 102 LYS A CA 1
ATOM 855 C C . LYS A 1 102 ? 2.688 1.234 2.536 1.00 84.06 102 LYS A C 1
ATOM 857 O O . LYS A 1 102 ? 1.484 1.042 2.431 1.00 84.06 102 LYS A O 1
ATOM 862 N N . LYS A 1 103 ? 3.584 0.254 2.635 1.00 85.75 103 LYS A N 1
ATOM 863 C CA . LYS A 1 103 ? 3.263 -1.170 2.619 1.00 85.75 103 LYS A CA 1
ATOM 864 C C . LYS A 1 103 ? 2.229 -1.527 3.671 1.00 85.75 103 LYS A C 1
ATOM 866 O O . LYS A 1 103 ? 1.181 -2.044 3.318 1.00 85.75 103 LYS A O 1
ATOM 871 N N . SER A 1 104 ? 2.456 -1.137 4.922 1.00 91.50 104 SER A N 1
ATOM 872 C CA . SER A 1 104 ? 1.495 -1.402 5.996 1.00 91.50 104 SER A CA 1
ATOM 873 C C . SER A 1 104 ? 0.125 -0.774 5.720 1.00 91.50 104 SER A C 1
ATOM 875 O O . SER A 1 104 ? -0.895 -1.427 5.917 1.00 91.50 104 SER A O 1
ATOM 877 N N . LEU A 1 105 ? 0.081 0.472 5.232 1.00 92.06 105 LEU A N 1
ATOM 878 C CA . LEU A 1 105 ? -1.181 1.151 4.914 1.00 92.06 105 LEU A CA 1
ATOM 879 C C . LEU A 1 105 ? -1.956 0.455 3.788 1.00 92.06 105 LEU A C 1
ATOM 881 O O . LEU A 1 105 ? -3.174 0.306 3.882 1.00 92.06 105 LEU A O 1
ATOM 885 N N . TYR A 1 106 ? -1.267 0.022 2.735 1.00 87.94 106 TYR A N 1
ATOM 886 C CA . TYR A 1 106 ? -1.917 -0.638 1.608 1.00 87.94 106 TYR A CA 1
ATOM 887 C C . TYR A 1 106 ? -2.288 -2.091 1.910 1.00 87.94 106 TYR A C 1
ATOM 889 O O . TYR A 1 106 ? -3.395 -2.493 1.577 1.00 87.94 106 TYR A O 1
ATOM 897 N N . GLU A 1 107 ? -1.469 -2.837 2.655 1.00 90.88 107 GLU A N 1
ATOM 898 C CA . GLU A 1 107 ? -1.830 -4.176 3.143 1.00 90.88 107 GLU A CA 1
ATOM 899 C C . GLU A 1 107 ? -3.071 -4.132 4.050 1.00 90.88 107 GLU A C 1
ATOM 901 O O . GLU A 1 107 ? -3.949 -4.993 3.950 1.00 90.88 107 GLU A O 1
ATOM 906 N N . MET A 1 108 ? -3.194 -3.104 4.903 1.00 94.88 108 MET A N 1
ATOM 907 C CA . MET A 1 108 ? -4.408 -2.867 5.694 1.00 94.88 108 MET A CA 1
ATOM 908 C C . MET A 1 108 ? -5.633 -2.636 4.802 1.00 94.88 108 MET A C 1
ATOM 910 O O . MET A 1 108 ? -6.689 -3.228 5.043 1.00 94.88 108 MET A O 1
ATOM 914 N N . TYR A 1 109 ? -5.497 -1.792 3.775 1.00 91.31 109 TYR A N 1
ATOM 915 C CA . TYR A 1 109 ? -6.570 -1.503 2.824 1.00 91.31 109 TYR A CA 1
ATOM 916 C C . TYR A 1 109 ? -6.982 -2.745 2.023 1.00 91.31 109 TYR A C 1
ATOM 918 O O . TYR A 1 109 ? -8.171 -3.049 1.943 1.00 91.31 109 TYR A O 1
ATOM 926 N N . ASP A 1 110 ? -6.022 -3.508 1.501 1.00 88.44 110 ASP A N 1
ATOM 927 C CA . ASP A 1 110 ? -6.274 -4.717 0.715 1.00 88.44 110 ASP A CA 1
ATOM 928 C C . ASP A 1 110 ? -6.954 -5.802 1.562 1.00 88.44 110 ASP A C 1
ATOM 930 O O . ASP A 1 110 ? -7.913 -6.440 1.116 1.00 88.44 110 ASP A O 1
ATOM 934 N N . CYS A 1 111 ? -6.525 -5.970 2.820 1.00 95.12 111 CYS A N 1
ATOM 935 C CA . CYS A 1 111 ? -7.201 -6.844 3.777 1.00 95.12 111 CYS A CA 1
ATOM 936 C C . CYS A 1 111 ? -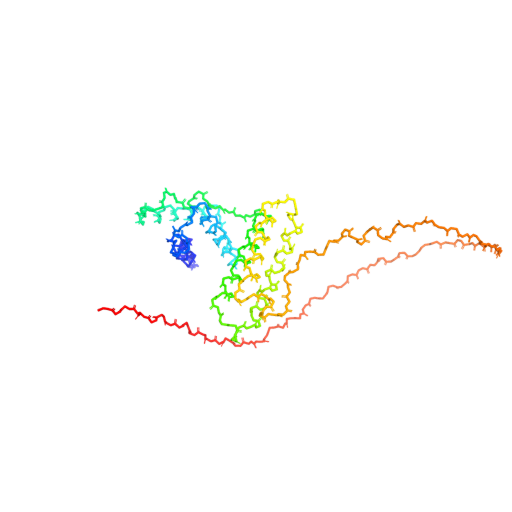8.659 -6.421 3.989 1.00 95.12 111 CYS A C 1
ATOM 938 O O . CYS A 1 111 ? -9.553 -7.268 3.943 1.00 95.12 111 CYS A O 1
ATOM 940 N N . TYR A 1 112 ? -8.909 -5.125 4.188 1.00 94.62 112 TYR A N 1
ATOM 941 C CA . TYR A 1 112 ? -10.259 -4.602 4.379 1.00 94.62 112 TYR A CA 1
ATOM 942 C C . TYR A 1 112 ? -11.135 -4.793 3.138 1.00 94.62 112 TYR A C 1
ATOM 944 O O . TYR A 1 112 ? -12.255 -5.291 3.260 1.00 94.62 112 TYR A O 1
ATOM 952 N N . ASN A 1 113 ? -10.623 -4.466 1.950 1.00 91.31 113 ASN A N 1
ATOM 953 C CA . ASN A 1 113 ? -11.344 -4.626 0.691 1.00 91.31 113 ASN A CA 1
ATOM 954 C C . ASN A 1 113 ? -11.720 -6.093 0.445 1.00 91.31 113 ASN A C 1
ATOM 956 O O . ASN A 1 113 ? -12.868 -6.401 0.128 1.00 91.31 113 ASN A O 1
ATOM 960 N N . TRP A 1 114 ? -10.787 -7.017 0.692 1.00 94.00 114 TRP A N 1
ATOM 961 C CA . TRP A 1 114 ? -11.064 -8.450 0.618 1.00 94.00 114 TRP A CA 1
ATOM 962 C C . TRP A 1 114 ? -12.218 -8.844 1.549 1.00 94.00 114 TRP A C 1
ATOM 964 O O . TRP A 1 114 ? -13.157 -9.511 1.124 1.00 94.00 114 TRP A O 1
ATOM 974 N N . ILE A 1 115 ? -12.214 -8.382 2.803 1.00 95.69 115 ILE A N 1
ATOM 975 C CA . ILE A 1 115 ? -13.297 -8.681 3.754 1.00 95.69 115 ILE A CA 1
ATOM 976 C C . ILE A 1 115 ? -14.649 -8.151 3.249 1.00 95.69 115 ILE A C 1
ATOM 978 O O . ILE A 1 115 ? -15.674 -8.816 3.412 1.00 95.69 115 ILE A O 1
ATOM 982 N N . GLN A 1 116 ? -14.672 -6.982 2.602 1.00 92.12 116 GLN A N 1
ATOM 983 C CA . GLN A 1 116 ? -15.911 -6.435 2.047 1.00 92.12 116 GLN A CA 1
ATOM 984 C C . GLN A 1 116 ? -16.467 -7.283 0.896 1.00 92.12 116 GLN A C 1
ATOM 986 O O . GLN A 1 116 ? -17.686 -7.445 0.821 1.00 92.12 116 GLN A O 1
ATOM 991 N N . ILE A 1 117 ? -15.608 -7.878 0.066 1.00 92.81 117 ILE A N 1
ATOM 992 C CA . ILE A 1 117 ? -16.009 -8.674 -1.105 1.00 92.81 117 ILE A CA 1
ATOM 993 C C . ILE A 1 117 ? -16.584 -10.039 -0.705 1.00 92.81 117 ILE A C 1
ATOM 995 O O . ILE A 1 117 ? -17.631 -10.436 -1.209 1.00 92.81 117 ILE A O 1
ATOM 999 N N . TYR A 1 118 ? -15.927 -10.761 0.203 1.00 93.62 118 TYR A N 1
ATOM 1000 C CA . TYR A 1 118 ? -16.256 -12.168 0.457 1.00 93.62 118 TYR A CA 1
ATOM 1001 C C . TYR A 1 118 ? -17.374 -12.368 1.477 1.00 93.62 118 TYR A C 1
ATOM 1003 O O . TYR A 1 118 ? -17.555 -11.555 2.380 1.00 93.62 118 TYR A O 1
ATOM 1011 N N . ASP A 1 119 ? -18.119 -13.464 1.353 1.00 94.44 119 ASP A N 1
ATOM 1012 C CA . ASP A 1 119 ? -19.187 -13.814 2.288 1.00 94.44 119 ASP A CA 1
ATOM 1013 C C . ASP A 1 119 ? -18.654 -14.259 3.664 1.00 94.44 119 ASP A C 1
ATOM 1015 O O . ASP A 1 119 ? -17.625 -14.932 3.762 1.00 94.44 119 ASP A O 1
ATOM 1019 N N . VAL A 1 120 ? -19.351 -13.861 4.734 1.00 93.81 120 VAL A N 1
ATOM 1020 C CA . VAL A 1 120 ? -18.917 -14.114 6.117 1.00 93.81 120 VAL A CA 1
ATOM 1021 C C . VAL A 1 120 ? -19.030 -15.590 6.483 1.00 93.81 120 VAL A C 1
ATOM 1023 O O . VAL A 1 120 ? -18.133 -16.104 7.146 1.00 93.81 120 VAL A O 1
ATOM 1026 N N . GLU A 1 121 ? -20.087 -16.282 6.059 1.00 92.31 121 GLU A N 1
ATOM 1027 C CA . GLU A 1 121 ? -20.324 -17.682 6.427 1.00 92.31 121 GLU A CA 1
ATOM 1028 C C . GLU A 1 121 ? -19.240 -18.583 5.836 1.00 92.31 121 GLU A C 1
ATOM 1030 O O . GLU A 1 121 ? -18.688 -19.439 6.526 1.00 92.31 121 GLU A O 1
ATOM 1035 N N . ALA A 1 122 ? -18.859 -18.318 4.585 1.00 94.31 122 ALA A N 1
ATOM 1036 C CA . ALA A 1 122 ? -17.831 -19.084 3.891 1.00 94.31 122 ALA A CA 1
ATOM 1037 C C . ALA A 1 122 ? -16.397 -18.755 4.344 1.00 94.31 122 ALA A C 1
ATOM 1039 O O . ALA A 1 122 ? -15.511 -19.604 4.246 1.00 94.31 122 ALA A O 1
ATOM 1040 N N . ARG A 1 123 ? -16.130 -17.517 4.787 1.00 96.75 123 ARG A N 1
ATOM 1041 C CA . ARG A 1 123 ? -14.758 -16.996 4.955 1.00 96.75 123 ARG A CA 1
ATOM 1042 C C . ARG A 1 123 ? -14.445 -16.441 6.340 1.00 96.75 123 ARG A C 1
ATOM 1044 O O . ARG A 1 123 ? -13.442 -15.749 6.502 1.00 96.75 123 ARG A O 1
ATOM 1051 N N . ARG A 1 124 ? -15.251 -16.751 7.357 1.00 95.69 124 ARG A N 1
ATOM 1052 C CA . ARG A 1 124 ? -15.092 -16.202 8.715 1.00 95.69 124 ARG A CA 1
ATOM 1053 C C . ARG A 1 124 ? -13.663 -16.303 9.259 1.00 95.69 124 ARG A C 1
ATOM 1055 O O . ARG A 1 124 ? -13.133 -15.316 9.761 1.00 95.69 124 ARG A O 1
ATOM 1062 N N . VAL A 1 125 ? -13.035 -17.476 9.144 1.00 96.50 125 VAL A N 1
ATOM 1063 C CA . VAL A 1 125 ? -11.667 -17.715 9.643 1.00 96.50 125 VAL A CA 1
ATOM 1064 C C . VAL A 1 125 ? -10.657 -16.815 8.923 1.00 96.50 125 VAL A C 1
ATOM 1066 O O . VAL A 1 125 ? -9.884 -16.113 9.575 1.00 96.50 125 VAL A O 1
ATOM 1069 N N . ASP A 1 126 ? -10.727 -16.759 7.591 1.00 97.44 126 ASP A N 1
ATOM 1070 C CA . ASP A 1 126 ? -9.861 -15.919 6.756 1.00 97.44 126 ASP A CA 1
ATOM 1071 C C . ASP A 1 126 ? -10.056 -14.421 7.052 1.00 97.44 126 ASP A C 1
ATOM 1073 O O . ASP A 1 126 ? -9.092 -13.652 7.097 1.00 97.44 126 ASP A O 1
ATOM 1077 N N . MET A 1 127 ? -11.300 -13.994 7.294 1.00 96.94 127 MET A N 1
ATOM 1078 C CA . MET A 1 127 ? -11.617 -12.618 7.682 1.00 96.94 127 MET A CA 1
ATOM 1079 C C . MET A 1 127 ? -10.995 -12.254 9.027 1.00 96.94 127 MET A C 1
ATOM 1081 O O . MET A 1 127 ? -10.384 -11.193 9.143 1.00 96.94 127 MET A O 1
ATOM 1085 N N . CYS A 1 128 ? -11.104 -13.125 10.032 1.00 96.56 128 CYS A N 1
ATOM 1086 C CA . CYS A 1 128 ? -10.506 -12.869 11.341 1.00 96.56 128 CYS A CA 1
ATOM 1087 C C . CYS A 1 128 ? -8.981 -12.846 11.277 1.00 96.56 128 CYS A C 1
ATOM 1089 O O . CYS A 1 128 ? -8.355 -11.965 11.868 1.00 96.56 128 CYS A O 1
ATOM 1091 N N . TYR A 1 129 ? -8.375 -13.718 10.471 1.00 96.62 129 TYR A N 1
ATOM 1092 C CA . TYR A 1 129 ? -6.948 -13.632 10.184 1.00 96.62 129 TYR A CA 1
ATOM 1093 C C . TYR A 1 129 ? -6.578 -12.275 9.563 1.00 96.62 129 TYR A C 1
ATOM 1095 O O . TYR A 1 129 ? -5.686 -11.590 10.064 1.00 96.62 129 TYR A O 1
ATOM 1103 N N . LYS A 1 130 ? -7.307 -11.804 8.547 1.00 97.69 130 LYS A N 1
ATOM 1104 C CA . LYS A 1 130 ? -7.071 -10.484 7.931 1.00 97.69 130 LYS A CA 1
ATOM 1105 C C . LYS A 1 130 ? -7.292 -9.321 8.900 1.00 97.69 130 LYS A C 1
ATOM 1107 O O . LYS A 1 130 ? -6.499 -8.383 8.909 1.00 97.69 130 LYS A O 1
ATOM 1112 N N . TYR A 1 131 ? -8.295 -9.393 9.774 1.00 97.19 131 TYR A N 1
ATOM 1113 C CA . TYR A 1 131 ? -8.465 -8.419 10.853 1.00 97.19 131 TYR A CA 1
ATOM 1114 C C . TYR A 1 131 ? -7.295 -8.427 11.838 1.00 97.19 131 TYR A C 1
ATOM 1116 O O . TYR A 1 131 ? -6.880 -7.363 12.296 1.00 97.19 131 TYR A O 1
ATOM 1124 N N . SER A 1 132 ? -6.719 -9.594 12.139 1.00 95.44 132 SER A N 1
ATOM 1125 C CA . SER A 1 132 ? -5.513 -9.678 12.969 1.00 95.44 132 SER A CA 1
ATOM 1126 C C . SER A 1 132 ? -4.302 -9.007 12.305 1.00 95.44 132 SER A C 1
ATOM 1128 O O . SER A 1 132 ? -3.553 -8.296 12.978 1.00 95.44 132 SER A O 1
ATOM 1130 N N . LEU A 1 133 ? -4.154 -9.142 10.979 1.00 96.31 133 LEU A N 1
ATOM 1131 C CA . LEU A 1 133 ? -3.119 -8.445 10.212 1.00 96.31 133 LEU A CA 1
ATOM 1132 C C . LEU A 1 133 ? -3.329 -6.930 10.265 1.00 96.31 133 LEU A C 1
ATOM 1134 O O . LEU A 1 133 ? -2.394 -6.203 10.594 1.00 96.31 133 LEU A O 1
ATOM 1138 N N . ILE A 1 134 ? -4.560 -6.458 10.032 1.00 97.12 134 ILE A N 1
ATOM 1139 C CA . ILE A 1 134 ? -4.912 -5.035 10.155 1.00 97.12 134 ILE A CA 1
ATOM 1140 C C . ILE A 1 134 ? -4.531 -4.501 11.539 1.00 97.12 134 ILE A C 1
ATOM 1142 O O . ILE A 1 134 ? -3.880 -3.463 11.630 1.00 97.12 134 ILE A O 1
ATOM 1146 N N . ASN A 1 135 ? -4.886 -5.217 12.611 1.00 95.69 135 ASN A N 1
ATOM 1147 C CA . ASN A 1 135 ? -4.560 -4.817 13.981 1.00 95.69 135 ASN A CA 1
ATOM 1148 C C . ASN A 1 135 ? -3.039 -4.725 14.201 1.00 95.69 135 ASN A C 1
ATOM 1150 O O . ASN A 1 135 ? -2.546 -3.759 14.781 1.00 95.69 135 ASN A O 1
ATOM 1154 N N . ARG A 1 136 ? -2.272 -5.690 13.680 1.00 94.56 136 ARG A N 1
ATOM 1155 C CA . ARG A 1 136 ? -0.805 -5.674 13.745 1.00 94.56 136 ARG A CA 1
ATOM 1156 C C . ARG A 1 136 ? -0.219 -4.444 13.047 1.00 94.56 136 ARG A C 1
ATOM 1158 O O . ARG A 1 136 ? 0.601 -3.751 13.640 1.00 94.56 136 ARG A O 1
ATOM 1165 N N . HIS A 1 137 ? -0.642 -4.153 11.817 1.00 95.50 137 HIS A N 1
ATOM 1166 C CA . HIS A 1 137 ? -0.155 -2.981 11.081 1.00 95.50 137 HIS A CA 1
ATOM 1167 C C . HIS A 1 137 ? -0.559 -1.673 11.763 1.00 95.50 137 HIS A C 1
ATOM 1169 O O . HIS A 1 137 ? 0.282 -0.792 11.925 1.00 95.50 137 HIS A O 1
ATOM 1175 N N . TYR A 1 138 ? -1.805 -1.571 12.230 1.00 95.12 138 TYR A N 1
ATOM 1176 C CA . TYR A 1 138 ? -2.296 -0.421 12.987 1.00 95.12 138 TYR A CA 1
ATOM 1177 C C . TYR A 1 138 ? -1.427 -0.142 14.219 1.00 95.12 138 TYR A C 1
ATOM 1179 O O . TYR A 1 138 ? -0.956 0.981 14.395 1.00 95.12 138 TYR A O 1
ATOM 1187 N N . ARG A 1 139 ? -1.143 -1.169 15.030 1.00 93.50 139 ARG A N 1
ATOM 1188 C CA . ARG A 1 139 ? -0.287 -1.037 16.214 1.00 93.50 139 ARG A CA 1
ATOM 1189 C C . ARG A 1 139 ? 1.135 -0.622 15.858 1.00 93.50 139 ARG A C 1
ATOM 1191 O O . ARG A 1 139 ? 1.629 0.358 16.404 1.00 93.50 139 ARG A O 1
ATOM 1198 N N . ASN A 1 140 ? 1.754 -1.304 14.896 1.00 92.44 140 ASN A N 1
ATOM 1199 C CA . ASN A 1 140 ? 3.121 -1.004 14.474 1.00 92.44 140 ASN A CA 1
ATOM 1200 C C . ASN A 1 140 ? 3.255 0.432 13.949 1.00 92.44 140 ASN A C 1
ATOM 1202 O O . ASN A 1 140 ? 4.232 1.111 14.261 1.00 92.44 140 ASN A O 1
ATOM 1206 N N . LEU A 1 141 ? 2.276 0.905 13.171 1.00 93.50 141 LEU A N 1
ATOM 1207 C CA . LEU A 1 141 ? 2.261 2.272 12.656 1.00 93.50 141 LEU A CA 1
ATOM 1208 C C . LEU A 1 141 ? 2.060 3.299 13.776 1.00 93.50 141 LEU A C 1
ATOM 1210 O O . LEU A 1 141 ? 2.750 4.316 13.778 1.00 93.50 141 LEU A O 1
ATOM 1214 N N . LYS A 1 142 ? 1.172 3.029 14.743 1.00 92.56 142 LYS A N 1
ATOM 1215 C CA . LYS A 1 142 ? 0.990 3.892 15.920 1.00 92.56 142 LYS A CA 1
ATOM 1216 C C . LYS A 1 142 ? 2.249 3.989 16.779 1.00 92.56 142 LYS A C 1
ATOM 1218 O O . LYS A 1 142 ? 2.590 5.078 17.221 1.00 92.56 142 LYS A O 1
ATOM 1223 N N . GLU A 1 143 ? 2.949 2.878 16.989 1.00 91.44 143 GLU A N 1
ATOM 1224 C CA . GLU A 1 143 ? 4.192 2.851 17.770 1.00 91.44 143 GLU A CA 1
ATOM 1225 C C . GLU A 1 143 ? 5.346 3.544 17.030 1.00 91.44 143 GLU A C 1
ATOM 1227 O O . GLU A 1 143 ? 6.060 4.357 17.610 1.00 91.44 143 GLU A O 1
ATOM 1232 N N . SER A 1 144 ? 5.513 3.257 15.736 1.00 90.00 144 SER A N 1
ATOM 1233 C CA . SER A 1 144 ? 6.678 3.703 14.955 1.00 90.00 144 SER A CA 1
ATOM 1234 C C . SER A 1 144 ? 6.596 5.164 14.508 1.00 90.00 144 SER A C 1
ATOM 1236 O O . SER A 1 144 ? 7.618 5.772 14.198 1.00 90.00 144 SER A O 1
ATOM 1238 N N . TYR A 1 145 ? 5.388 5.728 14.449 1.00 90.31 145 TYR A N 1
ATOM 1239 C CA . TYR A 1 145 ? 5.132 7.070 13.921 1.00 90.31 145 TYR A CA 1
ATOM 1240 C C . TYR A 1 145 ? 4.241 7.894 14.858 1.00 90.31 145 TYR A C 1
ATOM 1242 O O . TYR A 1 145 ? 3.446 8.704 14.393 1.00 90.31 145 TYR A O 1
ATOM 1250 N N . ALA A 1 146 ? 4.361 7.693 16.174 1.00 88.62 146 ALA A N 1
ATOM 1251 C CA . ALA A 1 146 ? 3.495 8.308 17.186 1.00 88.62 146 ALA A CA 1
ATOM 1252 C C . ALA A 1 146 ? 3.408 9.848 17.111 1.00 88.62 146 ALA A C 1
ATOM 1254 O O . ALA A 1 146 ? 2.408 10.420 17.532 1.00 88.62 146 ALA A O 1
ATOM 1255 N N . SER A 1 147 ? 4.435 10.517 16.573 1.00 91.25 147 SER A N 1
ATOM 1256 C CA . SER A 1 147 ? 4.477 11.973 16.381 1.00 91.25 147 SER A CA 1
ATOM 1257 C C . SER A 1 147 ? 3.851 12.468 15.068 1.00 91.25 147 SER A C 1
ATOM 1259 O O . SER A 1 147 ? 3.745 13.674 14.866 1.00 91.25 147 SER A O 1
ATOM 1261 N N . ASP A 1 148 ? 3.450 11.574 14.159 1.00 92.38 148 ASP A N 1
ATOM 1262 C CA . ASP A 1 148 ? 2.794 11.927 12.896 1.00 92.38 148 ASP A CA 1
ATOM 1263 C C . ASP A 1 148 ? 1.274 12.025 13.108 1.00 92.38 148 ASP A C 1
ATOM 1265 O O . ASP A 1 148 ? 0.530 11.057 12.930 1.00 92.38 148 ASP A O 1
ATOM 1269 N N . GLU A 1 149 ? 0.812 13.206 13.521 1.00 94.38 149 GLU A N 1
ATOM 1270 C CA . GLU A 1 149 ? -0.598 13.465 13.843 1.00 94.38 149 GLU A CA 1
ATOM 1271 C C . GLU A 1 149 ? -1.543 13.187 12.662 1.00 94.38 149 GLU A C 1
ATOM 1273 O O . GLU A 1 149 ? -2.631 12.634 12.847 1.00 94.38 149 GLU A O 1
ATOM 1278 N N . GLU A 1 150 ? -1.122 13.506 11.432 1.00 93.12 150 GLU A N 1
ATOM 1279 C CA . GLU A 1 150 ? -1.922 13.267 10.226 1.00 93.12 150 GLU A CA 1
ATOM 1280 C C . GLU A 1 150 ? -2.107 11.763 9.976 1.00 93.12 150 GLU A C 1
ATOM 1282 O O . GLU A 1 150 ? -3.206 11.303 9.646 1.00 93.12 150 GLU A O 1
ATOM 1287 N N . LEU A 1 151 ? -1.043 10.973 10.151 1.00 92.62 151 LEU A N 1
ATOM 1288 C CA . LEU A 1 151 ? -1.122 9.520 10.074 1.00 92.62 151 LEU A CA 1
ATOM 1289 C C . LEU A 1 151 ? -2.025 8.953 11.165 1.00 92.62 151 LEU A C 1
ATOM 1291 O O . LEU A 1 151 ? -2.866 8.110 10.855 1.00 92.62 151 LEU A O 1
ATOM 1295 N N . MET A 1 152 ? -1.869 9.403 12.412 1.00 94.12 152 MET A N 1
ATOM 1296 C CA . MET A 1 152 ? -2.688 8.927 13.528 1.00 94.12 152 MET A CA 1
ATOM 1297 C C . MET A 1 152 ? -4.175 9.175 13.266 1.00 94.12 152 MET A C 1
ATOM 1299 O O . MET A 1 152 ? -4.975 8.244 13.371 1.00 94.12 152 MET A O 1
ATOM 1303 N N . ALA A 1 153 ? -4.531 10.373 12.795 1.00 93.81 153 ALA A N 1
ATOM 1304 C CA . ALA A 1 153 ? -5.904 10.708 12.431 1.00 93.81 153 ALA A CA 1
ATOM 1305 C C . ALA A 1 153 ? -6.458 9.803 11.313 1.00 93.81 153 ALA A C 1
ATOM 1307 O O . ALA A 1 153 ? -7.599 9.340 11.390 1.00 93.81 153 ALA A O 1
ATOM 1308 N N . LYS A 1 154 ? -5.653 9.498 10.285 1.00 93.56 154 LYS A N 1
ATOM 1309 C CA . LYS A 1 154 ? -6.054 8.582 9.200 1.00 93.56 154 LYS A CA 1
ATOM 1310 C C . LYS A 1 154 ? -6.227 7.142 9.683 1.00 93.56 154 LYS A C 1
ATOM 1312 O O . LYS A 1 154 ? -7.165 6.472 9.253 1.00 93.56 154 LYS A O 1
ATOM 1317 N N . LEU A 1 155 ? -5.352 6.669 10.570 1.00 95.38 155 LEU A N 1
ATOM 1318 C CA . LEU A 1 155 ? -5.456 5.336 11.165 1.00 95.38 155 LEU A CA 1
ATOM 1319 C C . LEU A 1 155 ? -6.722 5.211 12.015 1.00 95.38 155 LEU A C 1
ATOM 1321 O O . LEU A 1 155 ? -7.468 4.247 11.856 1.00 95.38 155 LEU A O 1
ATOM 1325 N N . ASP A 1 156 ? -7.010 6.207 12.850 1.00 93.56 156 ASP A N 1
ATOM 1326 C CA . ASP A 1 156 ? -8.212 6.226 13.686 1.00 93.56 156 ASP A CA 1
ATOM 1327 C C . ASP A 1 156 ? -9.488 6.289 12.846 1.00 93.56 156 ASP A C 1
ATOM 1329 O O . ASP A 1 156 ? -10.447 5.550 13.094 1.00 93.56 156 ASP A O 1
ATOM 1333 N N . TYR A 1 157 ? -9.481 7.101 11.787 1.00 95.31 157 TYR A N 1
ATOM 1334 C CA . TYR A 1 157 ? -10.565 7.125 10.814 1.00 95.31 157 TYR A CA 1
ATOM 1335 C C . TYR A 1 157 ? -10.786 5.749 10.172 1.00 95.31 157 TYR A C 1
ATOM 1337 O O . TYR A 1 157 ? -11.923 5.279 10.099 1.00 95.31 157 TYR A O 1
ATOM 1345 N N . PHE A 1 158 ? -9.718 5.070 9.750 1.00 95.19 158 PHE A N 1
ATOM 1346 C CA . PHE A 1 158 ? -9.813 3.755 9.121 1.00 95.19 158 PHE A CA 1
ATOM 1347 C C . PHE A 1 158 ? -10.384 2.686 10.067 1.00 95.19 158 PHE A C 1
ATOM 1349 O O . PHE A 1 158 ? -11.280 1.933 9.680 1.00 95.19 158 PHE A O 1
ATOM 1356 N N . ILE A 1 159 ? -9.947 2.655 11.331 1.00 95.25 159 ILE A N 1
ATOM 1357 C CA . ILE A 1 159 ? -10.516 1.741 12.336 1.00 95.25 159 ILE A CA 1
ATOM 1358 C C . ILE A 1 159 ? -11.995 2.050 12.594 1.00 95.25 159 ILE A C 1
ATOM 1360 O O . ILE A 1 159 ? -12.817 1.137 12.686 1.00 95.25 159 ILE A O 1
ATOM 1364 N N . ASN A 1 160 ? -12.374 3.327 12.634 1.00 94.69 160 ASN A N 1
ATOM 1365 C CA . ASN A 1 160 ? -13.772 3.729 12.758 1.00 94.69 160 ASN A CA 1
ATOM 1366 C C . ASN A 1 160 ? -14.625 3.264 11.561 1.00 94.69 160 ASN A C 1
ATOM 1368 O O . ASN A 1 160 ? -15.752 2.806 11.756 1.00 94.69 160 ASN A O 1
ATOM 1372 N N . VAL A 1 161 ? -14.091 3.316 10.335 1.00 95.00 161 VAL A N 1
ATOM 1373 C CA . VAL A 1 161 ? -14.750 2.759 9.138 1.00 95.00 161 VAL A CA 1
ATOM 1374 C C . VAL A 1 161 ? -14.958 1.247 9.276 1.00 95.00 161 VAL A C 1
ATOM 1376 O O . VAL A 1 161 ? -16.059 0.757 9.018 1.00 95.00 161 VAL A O 1
ATOM 1379 N N . ILE A 1 162 ? -13.948 0.505 9.742 1.00 95.19 162 ILE A N 1
ATOM 1380 C CA . ILE A 1 162 ? -14.064 -0.940 9.998 1.00 95.19 162 ILE A CA 1
ATOM 1381 C C . ILE A 1 162 ? -15.166 -1.229 11.021 1.00 95.19 162 ILE A C 1
ATOM 1383 O O . ILE A 1 162 ? -16.037 -2.066 10.767 1.00 95.19 162 ILE A O 1
ATOM 1387 N N . ASN A 1 163 ? -15.156 -0.517 12.147 1.00 92.69 163 ASN A N 1
ATOM 1388 C CA . ASN A 1 163 ? -16.084 -0.742 13.253 1.00 92.69 163 ASN A CA 1
ATOM 1389 C C . ASN A 1 163 ? -17.538 -0.424 12.882 1.00 92.69 163 ASN A C 1
ATOM 1391 O O . ASN A 1 163 ? -18.452 -1.056 13.402 1.00 92.69 163 ASN A O 1
ATOM 1395 N N . LYS A 1 164 ? -17.759 0.517 11.958 1.00 93.69 164 LYS A N 1
ATOM 1396 C CA . LYS A 1 164 ? -19.094 0.866 11.447 1.00 93.69 164 LYS A CA 1
ATOM 1397 C C . LYS A 1 164 ? -19.558 -0.004 10.276 1.00 93.69 164 LYS A C 1
ATOM 1399 O O . LYS A 1 164 ? -20.713 0.100 9.867 1.00 93.69 164 LYS A O 1
ATOM 1404 N N . SER A 1 165 ? -18.685 -0.834 9.707 1.00 93.50 165 SER A N 1
ATOM 1405 C CA . SER A 1 165 ? -19.047 -1.696 8.580 1.00 93.50 165 SER A CA 1
ATOM 1406 C C . SER A 1 165 ? -19.985 -2.830 9.013 1.00 93.50 165 SER A C 1
ATOM 1408 O O . SER A 1 165 ? -19.906 -3.326 10.136 1.00 93.50 165 SER A O 1
ATOM 1410 N N . LYS A 1 166 ? -20.847 -3.306 8.101 1.00 93.50 166 LYS A N 1
ATOM 1411 C CA . LYS A 1 166 ? -21.737 -4.458 8.364 1.00 93.50 166 LYS A CA 1
ATOM 1412 C C . LYS A 1 166 ? -20.963 -5.717 8.769 1.00 93.50 166 LYS A C 1
ATOM 1414 O O . LYS A 1 166 ? -21.464 -6.532 9.533 1.00 93.50 166 LYS A O 1
ATOM 1419 N N . LYS A 1 167 ? -19.741 -5.856 8.253 1.00 95.00 167 LYS A N 1
ATOM 1420 C CA . LYS A 1 167 ? -18.821 -6.959 8.533 1.00 95.00 167 LYS A CA 1
ATOM 1421 C C . LYS A 1 167 ? -17.800 -6.582 9.608 1.00 95.00 167 LYS A C 1
ATOM 1423 O O . LYS A 1 167 ? -16.666 -7.018 9.514 1.00 95.00 167 LYS A O 1
ATOM 1428 N N . SER A 1 168 ? -18.161 -5.751 10.592 1.00 94.81 168 SER A N 1
ATOM 1429 C CA . SER A 1 168 ? -17.213 -5.274 11.609 1.00 94.81 168 SER A CA 1
ATOM 1430 C C . SER A 1 168 ? -16.458 -6.419 12.299 1.00 94.81 168 SER A C 1
ATOM 1432 O O . SER A 1 168 ? -16.987 -7.521 12.463 1.00 94.81 168 SER A O 1
ATOM 1434 N N . VAL A 1 169 ? -15.236 -6.141 12.765 1.00 95.06 169 VAL A N 1
ATOM 1435 C CA . VAL A 1 169 ? -14.405 -7.116 13.493 1.00 95.06 169 VAL A CA 1
ATOM 1436 C C . VAL A 1 169 ? -15.132 -7.697 14.710 1.00 95.06 169 VAL A C 1
ATOM 1438 O O . VAL A 1 169 ? -15.101 -8.906 14.930 1.00 95.06 169 VAL A O 1
ATOM 1441 N N . LYS A 1 170 ? -15.884 -6.866 15.438 1.00 94.44 170 LYS A N 1
ATOM 1442 C CA . LYS A 1 170 ? -16.675 -7.292 16.591 1.00 94.44 170 LYS A CA 1
ATOM 1443 C C . LYS A 1 170 ? -17.798 -8.240 16.185 1.00 94.44 170 LYS A C 1
ATOM 1445 O O . LYS A 1 170 ? -18.004 -9.257 16.839 1.00 94.44 170 LYS A O 1
ATOM 1450 N N . THR A 1 171 ? -18.486 -7.941 15.086 1.00 94.50 171 THR A N 1
ATOM 1451 C CA . THR A 1 171 ? -19.564 -8.783 14.549 1.00 94.50 171 THR A CA 1
ATOM 1452 C C . THR A 1 171 ? -19.037 -10.121 14.032 1.00 94.50 171 THR A C 1
ATOM 1454 O O . THR A 1 171 ? -19.607 -11.164 14.337 1.00 94.50 171 THR A O 1
ATOM 1457 N N . VAL A 1 172 ? -17.951 -10.111 13.257 1.00 95.88 172 VAL A N 1
ATOM 1458 C CA . VAL A 1 172 ? -17.434 -11.315 12.589 1.00 95.88 172 VAL A CA 1
ATOM 1459 C C . VAL A 1 172 ? -16.607 -12.174 13.549 1.00 95.88 172 VAL A C 1
ATOM 1461 O O . VAL A 1 172 ? -16.759 -13.396 13.585 1.00 95.88 172 VAL A O 1
ATOM 1464 N N . CYS A 1 173 ? -15.757 -11.552 14.362 1.00 95.50 173 CYS A N 1
ATOM 1465 C CA . CYS A 1 173 ? -14.713 -12.233 15.130 1.00 95.50 173 CYS A CA 1
ATOM 1466 C C . CYS A 1 173 ? -14.882 -12.149 16.650 1.00 95.50 173 CYS A C 1
ATOM 1468 O O . CYS A 1 173 ? -14.200 -12.877 17.364 1.00 95.50 173 CYS A O 1
ATOM 1470 N N . GLY A 1 174 ? -15.783 -11.304 17.157 1.00 93.06 174 GLY A N 1
ATOM 1471 C CA . GLY A 1 174 ? -16.068 -11.204 18.592 1.00 93.06 174 GLY A CA 1
ATOM 1472 C C . GLY A 1 174 ? -15.032 -10.430 19.414 1.00 93.06 174 GLY A C 1
ATOM 1473 O O . GLY A 1 174 ? -15.094 -10.479 20.638 1.00 93.06 174 GLY A O 1
ATOM 1474 N N . TYR A 1 175 ? -14.099 -9.716 18.776 1.00 90.56 175 TYR A N 1
ATOM 1475 C CA . TYR A 1 175 ? -13.098 -8.879 19.450 1.00 90.56 175 TYR A CA 1
ATOM 1476 C C . TYR A 1 175 ? -12.964 -7.503 18.788 1.00 90.56 175 TYR A C 1
ATOM 1478 O O . TYR A 1 175 ? -13.438 -7.299 17.672 1.00 90.56 175 TYR A O 1
ATOM 1486 N N . ASP A 1 176 ? -12.293 -6.574 19.472 1.00 88.88 176 ASP A N 1
ATOM 1487 C CA . ASP A 1 176 ? -12.020 -5.217 18.991 1.00 88.88 176 ASP A CA 1
ATOM 1488 C C . ASP A 1 176 ? -10.566 -5.068 18.501 1.00 88.88 176 ASP A C 1
ATOM 1490 O O . ASP A 1 176 ? -9.654 -5.757 18.964 1.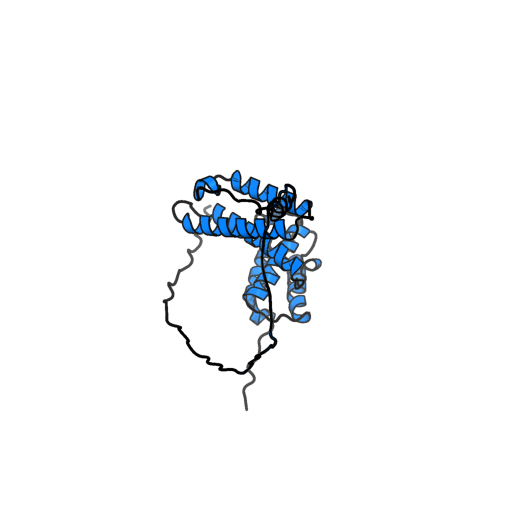00 88.88 176 ASP A O 1
ATOM 1494 N N . ILE A 1 177 ? -10.329 -4.148 17.562 1.00 85.44 177 ILE A N 1
ATOM 1495 C CA . ILE A 1 177 ? -8.967 -3.724 17.204 1.00 85.44 177 ILE A CA 1
ATOM 1496 C C . ILE A 1 177 ? -8.441 -2.845 18.338 1.00 85.44 177 ILE A C 1
ATOM 1498 O O . ILE A 1 177 ? -9.070 -1.849 18.696 1.00 85.44 177 ILE A O 1
ATOM 1502 N N . LEU A 1 178 ? -7.291 -3.213 18.901 1.00 81.88 178 LEU A N 1
ATOM 1503 C CA . LEU A 1 178 ? -6.754 -2.573 20.098 1.00 81.88 178 LEU A CA 1
ATOM 1504 C C . LEU A 1 178 ? -5.577 -1.656 19.748 1.00 81.88 178 LEU A C 1
ATOM 1506 O O . LEU A 1 178 ? -4.720 -2.039 18.946 1.00 81.88 178 LEU A O 1
ATOM 1510 N N . PRO A 1 179 ? -5.491 -0.460 20.355 1.00 75.06 179 PRO A N 1
ATOM 1511 C CA . PRO A 1 179 ? -4.283 0.347 20.270 1.00 75.06 179 PRO A CA 1
ATOM 1512 C C . PRO A 1 179 ? -3.089 -0.379 20.919 1.00 75.06 179 PRO A C 1
ATOM 1514 O O . PRO A 1 179 ? -3.275 -1.314 21.705 1.00 75.06 179 PRO A O 1
ATOM 1517 N N . PRO A 1 180 ? -1.853 0.040 20.600 1.00 74.75 180 PRO A N 1
ATOM 1518 C CA . PRO A 1 180 ? -0.665 -0.363 21.343 1.00 74.75 180 PRO A CA 1
ATOM 1519 C C . PRO A 1 180 ? -0.861 -0.232 22.854 1.00 74.75 180 PRO A C 1
ATOM 1521 O O . PRO A 1 180 ? -1.363 0.788 23.323 1.00 74.75 180 PRO A O 1
ATOM 1524 N N . VAL A 1 181 ? -0.423 -1.235 23.617 1.00 69.88 181 VAL A N 1
ATOM 1525 C CA . VAL A 1 181 ? -0.293 -1.091 25.070 1.00 69.88 181 VAL A CA 1
ATOM 1526 C C . VAL A 1 181 ? 0.867 -0.129 25.310 1.00 69.88 181 VAL A C 1
ATOM 1528 O O . VAL A 1 181 ? 1.997 -0.400 24.899 1.00 69.88 181 VAL A O 1
ATOM 1531 N N . SER A 1 182 ? 0.589 1.019 25.923 1.00 59.38 182 SER A N 1
ATOM 1532 C CA . SER A 1 182 ? 1.606 2.004 26.272 1.00 59.38 182 SER A CA 1
ATOM 1533 C C . SER A 1 182 ? 2.617 1.379 27.234 1.00 59.38 182 SER A C 1
ATOM 1535 O O . SER A 1 182 ? 2.332 1.224 28.415 1.00 59.38 182 SER A O 1
ATOM 1537 N N . ARG A 1 183 ? 3.833 1.089 26.752 1.00 54.59 183 ARG A N 1
ATOM 1538 C CA . ARG A 1 183 ? 4.969 0.618 27.576 1.00 54.59 183 ARG A CA 1
ATOM 1539 C C . ARG A 1 183 ? 5.428 1.623 28.651 1.00 54.59 183 ARG A C 1
ATOM 1541 O O . ARG A 1 183 ? 6.396 1.364 29.352 1.00 54.59 183 ARG A O 1
ATOM 1548 N N . LEU A 1 184 ? 4.782 2.787 28.749 1.00 48.53 184 LEU A N 1
ATOM 1549 C CA . LEU A 1 184 ? 5.142 3.878 29.657 1.00 48.53 184 LEU A CA 1
ATOM 1550 C C . LEU A 1 184 ? 4.472 3.804 31.037 1.00 48.53 184 LEU A C 1
ATOM 1552 O O . LEU A 1 184 ? 4.924 4.500 31.944 1.00 48.53 184 LEU A O 1
ATOM 1556 N N . GLU A 1 185 ? 3.428 2.993 31.214 1.00 46.03 185 GLU A N 1
ATOM 1557 C CA . GLU A 1 185 ? 2.728 2.896 32.506 1.00 46.03 185 GLU A CA 1
ATOM 1558 C C . GLU A 1 185 ? 3.490 1.996 33.501 1.00 46.03 185 GLU A C 1
ATOM 1560 O O . GLU A 1 185 ? 3.530 2.294 34.694 1.00 46.03 185 GLU A O 1
ATOM 1565 N N . ASP A 1 186 ? 4.214 0.980 33.018 1.00 43.56 186 ASP A N 1
ATOM 1566 C CA . ASP A 1 186 ? 4.894 0.003 33.885 1.00 43.56 186 ASP A CA 1
ATOM 1567 C C . ASP A 1 186 ? 6.189 0.536 34.533 1.00 43.56 186 ASP A C 1
ATOM 1569 O O . ASP A 1 186 ? 6.641 0.015 35.551 1.00 43.56 186 ASP A O 1
ATOM 1573 N N . SER A 1 187 ? 6.790 1.610 34.003 1.00 43.31 187 SER A N 1
ATOM 1574 C CA . SER A 1 187 ? 8.000 2.213 34.594 1.00 43.31 187 SER A CA 1
ATOM 1575 C C . SER A 1 187 ? 7.722 3.240 35.695 1.00 43.31 187 SER A C 1
ATOM 1577 O O . SER A 1 187 ? 8.669 3.687 36.338 1.00 43.31 187 SER A O 1
ATOM 1579 N N . LYS A 1 188 ? 6.461 3.617 35.952 1.00 44.38 188 LYS A N 1
ATOM 1580 C CA . LYS A 1 188 ? 6.125 4.596 37.004 1.00 44.38 188 LYS A CA 1
ATOM 1581 C C . LYS A 1 188 ? 5.760 3.979 38.358 1.00 44.38 188 LYS A C 1
ATOM 1583 O O . LYS A 1 188 ? 5.697 4.717 39.333 1.00 44.38 188 LYS A O 1
ATOM 1588 N N . GLN A 1 189 ? 5.569 2.660 38.450 1.00 44.72 189 GLN A N 1
ATOM 1589 C CA . GLN A 1 189 ? 5.223 1.981 39.712 1.00 44.72 189 GLN A CA 1
ATOM 1590 C C . GLN A 1 189 ? 6.399 1.296 40.431 1.00 44.72 189 GLN A C 1
ATOM 1592 O O . GLN A 1 189 ? 6.204 0.746 41.510 1.00 44.72 189 GLN A O 1
ATOM 1597 N N . ALA A 1 190 ? 7.623 1.348 39.892 1.00 47.31 190 ALA A N 1
ATOM 1598 C CA . ALA A 1 190 ? 8.792 0.685 40.490 1.00 47.31 190 ALA A CA 1
ATOM 1599 C C . ALA A 1 190 ? 9.772 1.631 41.219 1.00 47.31 190 ALA A C 1
ATOM 1601 O O . ALA A 1 190 ? 10.887 1.223 41.541 1.00 47.31 190 ALA A O 1
ATOM 1602 N N . GLN A 1 191 ? 9.392 2.884 41.483 1.00 45.53 191 GLN A N 1
ATOM 1603 C CA . GLN A 1 191 ? 10.207 3.817 42.270 1.00 45.53 191 GLN A CA 1
ATOM 1604 C C . GLN A 1 191 ? 9.365 4.507 43.342 1.00 45.53 191 GLN A C 1
ATOM 1606 O O . GLN A 1 191 ? 8.962 5.654 43.186 1.00 45.53 191 GLN A O 1
ATOM 1611 N N . ASP A 1 192 ? 9.141 3.798 44.443 1.00 39.56 192 ASP A N 1
ATOM 1612 C CA . ASP A 1 192 ? 8.869 4.423 45.736 1.00 39.56 192 ASP A CA 1
ATOM 1613 C C . ASP A 1 192 ? 9.708 3.708 46.810 1.00 39.56 192 ASP A C 1
ATOM 1615 O O . ASP A 1 192 ? 9.386 2.578 47.189 1.00 39.56 192 ASP A O 1
ATOM 1619 N N . PRO A 1 193 ? 10.851 4.278 47.236 1.00 46.03 193 PRO A N 1
ATOM 1620 C CA . PRO A 1 193 ? 11.605 3.776 48.364 1.00 46.03 193 PRO A CA 1
ATOM 1621 C C . PRO A 1 193 ? 11.550 4.796 49.504 1.00 46.03 193 PRO A C 1
ATOM 1623 O O . PRO A 1 193 ? 12.492 5.564 49.675 1.00 46.03 193 PRO A O 1
ATOM 1626 N N . ASP A 1 194 ? 10.494 4.792 50.316 1.00 40.16 194 ASP A N 1
ATOM 1627 C CA . ASP A 1 194 ? 10.612 5.347 51.666 1.00 40.16 194 ASP A CA 1
ATOM 1628 C C . ASP A 1 194 ? 9.615 4.737 52.661 1.00 40.16 194 ASP A C 1
ATOM 1630 O O . ASP A 1 194 ? 8.425 5.044 52.646 1.00 40.16 194 ASP A O 1
ATOM 1634 N N . SER A 1 195 ? 10.121 3.861 53.537 1.00 39.22 195 SER A N 1
ATOM 1635 C CA . SER A 1 195 ? 9.849 3.860 54.987 1.00 39.22 195 SER A CA 1
ATOM 1636 C C . SER A 1 195 ? 10.582 2.692 55.671 1.00 39.22 195 SER A C 1
ATOM 1638 O O . SER A 1 195 ? 10.170 1.539 55.582 1.00 39.22 195 SER A O 1
ATOM 1640 N N . ARG A 1 196 ? 11.714 3.039 56.307 1.00 43.94 196 ARG A N 1
ATOM 1641 C CA . ARG A 1 196 ? 12.233 2.617 57.636 1.00 43.94 196 ARG A CA 1
ATOM 1642 C C . ARG A 1 196 ? 11.496 1.472 58.378 1.00 43.94 196 ARG A C 1
ATOM 1644 O O . ARG A 1 196 ? 10.279 1.435 58.408 1.00 43.94 196 ARG A O 1
ATOM 1651 N N . ASP A 1 197 ? 12.143 0.571 59.125 1.00 34.88 197 ASP A N 1
ATOM 1652 C CA . ASP A 1 197 ? 13.188 0.843 60.120 1.00 34.88 197 ASP A CA 1
ATOM 1653 C C . ASP A 1 197 ? 13.947 -0.423 60.591 1.00 34.88 197 ASP A C 1
ATOM 1655 O O . ASP A 1 197 ? 13.558 -1.564 60.359 1.00 34.88 197 ASP A O 1
ATOM 1659 N N . GLN A 1 198 ? 15.060 -0.147 61.266 1.00 38.72 198 GLN A N 1
ATOM 1660 C CA . GLN A 1 198 ? 16.144 -1.001 61.761 1.00 38.72 198 GLN A CA 1
ATOM 1661 C C . GLN A 1 198 ? 15.759 -2.153 62.714 1.00 38.72 198 GLN A C 1
ATOM 1663 O O . GLN A 1 198 ? 14.925 -1.972 63.594 1.00 38.72 198 GLN A O 1
ATOM 1668 N N . GLN A 1 199 ? 16.545 -3.246 62.680 1.00 33.94 199 GLN A N 1
ATOM 1669 C CA . GLN A 1 199 ? 17.306 -3.754 63.844 1.00 33.94 199 GLN A CA 1
ATOM 1670 C C . GLN A 1 199 ? 18.312 -4.869 63.456 1.00 33.94 199 GLN A C 1
ATOM 1672 O O . GLN A 1 199 ? 17.967 -5.857 62.818 1.00 33.94 199 GLN A O 1
ATOM 1677 N N . ARG A 1 200 ? 19.575 -4.698 63.878 1.00 35.59 200 ARG A N 1
ATOM 1678 C CA . ARG A 1 200 ? 20.667 -5.702 63.938 1.00 35.59 200 ARG A CA 1
ATOM 1679 C C . ARG A 1 200 ? 20.865 -6.075 65.425 1.00 35.59 200 ARG A C 1
ATOM 1681 O O . ARG A 1 200 ? 20.540 -5.227 66.259 1.00 35.59 200 ARG A O 1
ATOM 1688 N N . PRO A 1 201 ? 21.416 -7.251 65.801 1.00 41.19 201 PRO A N 1
ATOM 1689 C CA . PRO A 1 201 ? 22.881 -7.362 66.027 1.00 41.19 201 PRO A CA 1
ATOM 1690 C C . PRO A 1 201 ? 23.482 -8.763 65.703 1.00 41.19 201 PRO A C 1
ATOM 1692 O O . PRO A 1 201 ? 22.881 -9.778 66.014 1.00 41.19 201 PRO A O 1
ATOM 1695 N N . GLY A 1 202 ? 24.633 -8.859 65.013 1.00 29.58 202 GLY A N 1
ATOM 1696 C CA . GLY A 1 202 ? 25.907 -9.409 65.565 1.00 29.58 202 GLY A CA 1
ATOM 1697 C C . GLY A 1 202 ? 26.186 -10.807 64.952 1.00 29.58 202 GLY A C 1
ATOM 1698 O O . GLY A 1 202 ? 25.219 -11.453 64.591 1.00 29.58 202 GLY A O 1
ATOM 1699 N N . SER A 1 203 ? 27.385 -11.349 64.695 1.00 30.56 203 SER A N 1
ATOM 1700 C CA . SER A 1 203 ? 28.782 -11.069 65.059 1.00 30.56 203 SER A CA 1
ATOM 1701 C C . SER A 1 203 ? 29.767 -11.805 64.100 1.00 30.56 203 SER A C 1
ATOM 1703 O O . SER A 1 203 ? 29.382 -12.783 63.467 1.00 30.56 203 SER A O 1
ATOM 1705 N N . THR A 1 204 ? 31.030 -11.342 64.093 1.00 28.62 204 THR A N 1
ATOM 1706 C CA . THR A 1 204 ? 32.329 -12.070 63.956 1.00 28.62 204 THR A CA 1
ATOM 1707 C C . THR A 1 204 ? 32.787 -12.752 62.647 1.00 28.62 204 THR A C 1
ATOM 1709 O O . THR A 1 204 ? 32.321 -13.825 62.289 1.00 28.62 204 THR A O 1
ATOM 1712 N N . ASP A 1 205 ? 33.802 -12.099 62.058 1.00 29.92 205 ASP A N 1
ATOM 1713 C CA . ASP A 1 205 ? 35.182 -12.536 61.745 1.00 29.92 205 ASP A CA 1
ATOM 1714 C C . ASP A 1 205 ? 35.567 -13.565 60.652 1.00 29.92 205 ASP A C 1
ATOM 1716 O O . ASP A 1 205 ? 35.156 -14.717 60.628 1.00 29.92 205 ASP A O 1
ATOM 1720 N N . GLU A 1 206 ? 36.528 -13.068 59.853 1.00 29.28 206 GLU A N 1
ATOM 1721 C CA . GLU A 1 206 ? 37.732 -13.687 59.270 1.00 29.28 206 GLU A CA 1
ATOM 1722 C C . GLU A 1 206 ? 37.698 -14.645 58.052 1.00 29.28 206 GLU A C 1
ATOM 1724 O O . GLU A 1 206 ? 37.510 -15.849 58.154 1.00 29.28 206 GLU A O 1
ATOM 1729 N N . SER A 1 207 ? 38.179 -14.074 56.932 1.00 31.70 207 SER A N 1
ATOM 1730 C CA . SER A 1 207 ? 39.436 -14.440 56.238 1.00 31.70 207 SER A CA 1
ATOM 1731 C C . SER A 1 207 ? 39.421 -15.346 54.984 1.00 31.70 207 SER A C 1
ATOM 1733 O O . SER A 1 207 ? 38.753 -16.368 54.899 1.00 31.70 207 SER A O 1
ATOM 1735 N N . VAL A 1 208 ? 40.325 -14.953 54.068 1.00 28.69 208 VAL A N 1
ATOM 1736 C CA . VAL A 1 208 ? 40.999 -15.695 52.974 1.00 28.69 208 VAL A CA 1
ATOM 1737 C C . VAL A 1 208 ? 40.363 -15.736 51.563 1.00 28.69 208 VAL A C 1
ATOM 1739 O O . VAL A 1 208 ? 39.581 -16.603 51.203 1.00 28.69 208 VAL A O 1
ATOM 1742 N N . SER A 1 209 ? 40.820 -14.788 50.732 1.00 28.72 209 SER A N 1
ATOM 1743 C CA . SER A 1 209 ? 41.639 -14.960 49.509 1.00 28.72 209 SER A CA 1
ATOM 1744 C C . SER A 1 209 ? 41.368 -16.097 48.491 1.00 28.72 209 SER A C 1
ATOM 1746 O O . SER A 1 209 ? 41.774 -17.229 48.716 1.00 28.72 209 SER A O 1
ATOM 1748 N N . HIS A 1 210 ? 40.873 -15.723 47.294 1.00 31.31 210 HIS A N 1
ATOM 1749 C CA . HIS A 1 210 ? 41.469 -15.871 45.931 1.00 31.31 210 HIS A CA 1
ATOM 1750 C C . HIS A 1 210 ? 40.414 -16.094 44.809 1.00 31.31 210 HIS A C 1
ATOM 1752 O O . HIS A 1 210 ? 39.523 -16.924 44.966 1.00 31.31 210 HIS A O 1
ATOM 1758 N N . PRO A 1 211 ? 40.529 -15.399 43.653 1.00 34.69 211 PRO A N 1
ATOM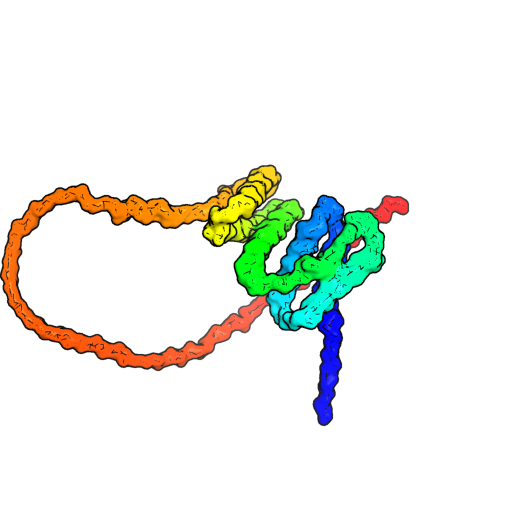 1759 C CA . PRO A 1 211 ? 39.874 -15.733 42.375 1.00 34.69 211 PRO A CA 1
ATOM 1760 C C . PRO A 1 211 ? 40.873 -16.475 41.444 1.00 34.69 211 PRO A C 1
ATOM 1762 O O . PRO A 1 211 ? 42.002 -16.724 41.871 1.00 34.69 211 PRO A O 1
ATOM 1765 N N . PRO A 1 212 ? 40.626 -16.657 40.130 1.00 42.03 212 PRO A N 1
ATOM 1766 C CA . PRO A 1 212 ? 39.421 -17.015 39.363 1.00 42.03 212 PRO A CA 1
ATOM 1767 C C . PRO A 1 212 ? 39.658 -18.317 38.549 1.00 42.03 212 PRO A C 1
ATOM 1769 O O . PRO A 1 212 ? 40.796 -18.752 38.405 1.00 42.03 212 PRO A O 1
ATOM 1772 N N . GLN A 1 213 ? 38.639 -18.883 37.887 1.00 28.48 213 GLN A N 1
ATOM 1773 C CA . GLN A 1 213 ? 38.893 -19.665 36.665 1.00 28.48 213 GLN A CA 1
ATOM 1774 C C . GLN A 1 213 ? 37.939 -19.287 35.532 1.00 28.48 213 GLN A C 1
ATOM 1776 O O . GLN A 1 213 ? 36.743 -19.558 35.552 1.00 28.48 213 GLN A O 1
ATOM 1781 N N . VAL A 1 214 ? 38.553 -18.644 34.542 1.00 28.83 214 VAL A N 1
ATOM 1782 C CA . VAL A 1 214 ? 38.142 -18.569 33.144 1.00 28.83 214 VAL A CA 1
ATOM 1783 C C . VAL A 1 214 ? 38.355 -19.947 32.516 1.00 28.83 214 VAL A C 1
ATOM 1785 O O . VAL A 1 214 ? 39.387 -20.575 32.741 1.00 28.83 214 VAL A O 1
ATOM 1788 N N . SER A 1 215 ? 37.411 -20.389 31.692 1.00 27.53 215 SER A N 1
ATOM 1789 C CA . SER A 1 215 ? 37.696 -21.278 30.562 1.00 27.53 215 SER A CA 1
ATOM 1790 C C . SER A 1 215 ? 36.740 -20.937 29.419 1.00 27.53 215 SER A C 1
ATOM 1792 O O . SER A 1 215 ? 35.573 -21.316 29.412 1.00 27.53 215 SER A O 1
ATOM 1794 N N . GLU A 1 216 ? 37.253 -20.153 28.473 1.00 30.81 216 GLU A N 1
ATOM 1795 C CA . GLU A 1 216 ? 36.894 -20.276 27.063 1.00 30.81 216 GLU A CA 1
ATOM 1796 C C . GLU A 1 216 ? 37.570 -21.555 26.545 1.00 30.81 216 GLU A C 1
ATOM 1798 O O . GLU A 1 216 ? 38.733 -21.790 26.866 1.00 30.81 216 GLU A O 1
ATOM 1803 N N . ASP A 1 217 ? 36.859 -22.408 25.804 1.00 26.44 217 ASP A N 1
ATOM 1804 C CA . ASP A 1 217 ? 37.127 -22.538 24.368 1.00 26.44 217 ASP A CA 1
ATOM 1805 C C . ASP A 1 217 ? 36.251 -23.577 23.642 1.00 26.44 217 ASP A C 1
ATOM 1807 O O . ASP A 1 217 ? 36.050 -24.707 24.079 1.00 26.44 217 ASP A O 1
ATOM 1811 N N . SER A 1 218 ? 35.862 -23.146 22.441 1.00 26.33 218 SER A N 1
ATOM 1812 C CA . SER A 1 218 ? 35.704 -23.888 21.185 1.00 26.33 218 SER A CA 1
ATOM 1813 C C . SER A 1 218 ? 34.504 -24.803 20.874 1.00 26.33 218 SER A C 1
ATOM 1815 O O . SER A 1 218 ? 34.396 -25.951 21.286 1.00 26.33 218 SER A O 1
ATOM 1817 N N . VAL A 1 219 ? 33.695 -24.269 19.944 1.00 27.14 219 VAL A N 1
ATOM 1818 C CA . VAL A 1 219 ? 33.372 -24.800 18.599 1.00 27.14 219 VAL A CA 1
ATOM 1819 C C . VAL A 1 219 ? 32.962 -26.273 18.483 1.00 27.14 219 VAL A C 1
ATOM 1821 O O . VAL A 1 219 ? 33.791 -27.174 18.514 1.00 27.14 219 VAL A O 1
ATOM 1824 N N . THR A 1 220 ? 31.714 -26.501 18.059 1.00 27.30 220 THR A N 1
ATOM 1825 C CA . THR A 1 220 ? 31.425 -27.466 16.982 1.00 27.30 220 THR A CA 1
ATOM 1826 C C . THR A 1 220 ? 30.215 -26.999 16.169 1.00 27.30 220 THR A C 1
ATOM 1828 O O . THR A 1 220 ? 29.104 -26.880 16.677 1.00 27.30 220 THR A O 1
ATOM 1831 N N . GLN A 1 221 ? 30.456 -26.724 14.885 1.00 30.61 221 GLN A N 1
ATOM 1832 C CA . GLN A 1 221 ? 29.436 -26.673 13.841 1.00 30.61 221 GLN A CA 1
ATOM 1833 C C . GLN A 1 221 ? 28.912 -28.088 13.581 1.00 30.61 221 GLN A C 1
ATOM 1835 O O . GLN A 1 221 ? 29.703 -28.982 13.290 1.00 30.61 221 GLN A O 1
ATOM 1840 N N . THR A 1 222 ? 27.595 -28.259 13.534 1.00 26.53 222 THR A N 1
ATOM 1841 C CA . THR A 1 222 ? 26.969 -29.297 12.709 1.00 26.53 222 THR A CA 1
ATOM 1842 C C . THR A 1 222 ? 25.759 -28.707 11.994 1.00 26.53 222 THR A C 1
ATOM 1844 O O . THR A 1 222 ? 24.792 -28.251 12.597 1.00 26.53 222 THR A O 1
ATOM 1847 N N . ALA A 1 223 ? 25.863 -28.679 10.668 1.00 26.05 223 ALA A N 1
ATOM 1848 C CA . ALA A 1 223 ? 24.751 -28.491 9.754 1.00 26.05 223 ALA A CA 1
ATOM 1849 C C . ALA A 1 223 ? 24.086 -29.845 9.442 1.00 26.05 223 ALA A C 1
ATOM 1851 O O . ALA A 1 223 ? 24.715 -30.891 9.595 1.00 26.05 223 ALA A O 1
ATOM 1852 N N . TYR A 1 224 ? 22.875 -29.744 8.883 1.00 23.27 224 TYR A N 1
ATOM 1853 C CA . TYR A 1 224 ? 22.048 -30.733 8.172 1.00 23.27 224 TYR A CA 1
ATOM 1854 C C . TYR A 1 224 ? 20.824 -31.292 8.902 1.00 23.27 224 TYR A C 1
ATOM 1856 O O . TYR A 1 224 ? 20.907 -31.984 9.909 1.00 23.27 224 TYR A O 1
ATOM 1864 N N . GLY A 1 225 ? 19.674 -31.033 8.274 1.00 25.23 225 GLY A N 1
ATOM 1865 C CA . GLY A 1 225 ? 18.368 -31.591 8.599 1.00 25.23 225 GLY A CA 1
ATOM 1866 C C . GLY A 1 225 ? 17.278 -31.023 7.690 1.00 25.23 225 GLY A C 1
ATOM 1867 O O . GLY A 1 225 ? 16.366 -30.355 8.162 1.00 25.23 225 GLY A O 1
ATOM 1868 N N . SER A 1 226 ? 17.409 -31.235 6.376 1.00 28.80 226 SER A N 1
ATOM 1869 C CA . SER A 1 226 ? 16.348 -31.003 5.390 1.00 28.80 226 SER A CA 1
ATOM 1870 C C . SER A 1 226 ? 15.104 -31.829 5.720 1.00 28.80 226 SER A C 1
ATOM 1872 O O . SER A 1 226 ? 15.194 -33.049 5.815 1.00 28.80 226 SER A O 1
ATOM 1874 N N . HIS A 1 227 ? 13.935 -31.191 5.753 1.00 30.92 227 HIS A N 1
ATOM 1875 C CA . HIS A 1 227 ? 12.666 -31.869 5.504 1.00 30.92 227 HIS A CA 1
ATOM 1876 C C . HIS A 1 227 ? 11.865 -31.082 4.465 1.00 30.92 227 HIS A C 1
ATOM 1878 O O . HIS A 1 227 ? 11.253 -30.055 4.746 1.00 30.92 227 HIS A O 1
ATOM 1884 N N . SER A 1 228 ? 11.899 -31.590 3.235 1.00 31.20 228 SER A N 1
ATOM 1885 C CA . SER A 1 228 ? 10.961 -31.270 2.166 1.00 31.20 228 SER A CA 1
ATOM 1886 C C . SER A 1 228 ? 10.299 -32.571 1.738 1.00 31.20 228 SER A C 1
ATOM 1888 O O . SER A 1 228 ? 10.981 -33.469 1.259 1.00 31.20 228 SER A O 1
ATOM 1890 N N . GLN A 1 229 ? 8.990 -32.656 1.949 1.00 31.34 229 GLN A N 1
ATOM 1891 C CA . GLN A 1 229 ? 7.999 -33.516 1.289 1.00 31.34 229 GLN A CA 1
ATOM 1892 C C . GLN A 1 229 ? 6.693 -33.243 2.046 1.00 31.34 229 GLN A C 1
ATOM 1894 O O . GLN A 1 229 ? 6.678 -33.296 3.267 1.00 31.34 229 GLN A O 1
ATOM 1899 N N . GLY A 1 230 ? 5.561 -32.898 1.460 1.00 25.95 230 GLY A N 1
ATOM 1900 C CA . GLY A 1 230 ? 5.133 -32.742 0.082 1.00 25.95 230 GLY A CA 1
ATOM 1901 C C . GLY A 1 230 ? 3.613 -32.628 0.188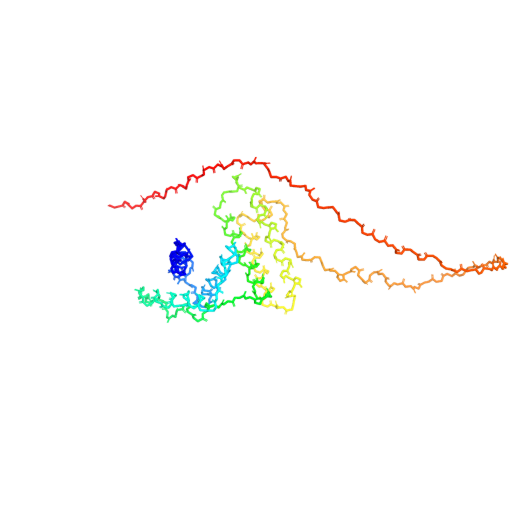 1.00 25.95 230 GLY A C 1
ATOM 1902 O O . GLY A 1 230 ? 2.999 -33.471 0.833 1.00 25.95 230 GLY A O 1
ATOM 1903 N N . LEU A 1 231 ? 3.004 -31.583 -0.366 1.00 30.12 231 LEU A N 1
ATOM 1904 C CA . LEU A 1 231 ? 1.552 -31.518 -0.506 1.00 30.12 231 LEU A CA 1
ATOM 1905 C C . LEU A 1 231 ? 1.229 -30.973 -1.890 1.00 30.12 231 LEU A C 1
ATOM 1907 O O . LEU A 1 231 ? 1.728 -29.929 -2.303 1.00 30.12 231 LEU A O 1
ATOM 1911 N N . ALA A 1 232 ? 0.461 -31.793 -2.595 1.00 29.17 232 ALA A N 1
ATOM 1912 C CA . ALA A 1 232 ? 0.029 -31.634 -3.963 1.00 29.17 232 ALA A CA 1
ATOM 1913 C C . ALA A 1 232 ? -0.740 -30.327 -4.185 1.00 29.17 232 ALA A C 1
ATOM 1915 O O . ALA A 1 232 ? -1.496 -29.876 -3.323 1.00 29.17 232 ALA A O 1
ATOM 1916 N N . GLU A 1 233 ? -0.563 -29.769 -5.379 1.00 34.22 233 GLU A N 1
ATOM 1917 C CA . GLU A 1 233 ? -1.410 -28.721 -5.933 1.00 34.22 233 GLU A CA 1
ATOM 1918 C C . GLU A 1 233 ? -2.861 -29.209 -6.061 1.00 34.22 233 GLU A C 1
ATOM 1920 O O . GLU A 1 233 ? -3.105 -30.259 -6.661 1.00 34.22 233 GLU A O 1
ATOM 1925 N N . PRO A 1 234 ? -3.850 -28.433 -5.601 1.00 32.53 234 PRO A N 1
ATOM 1926 C CA . PRO A 1 234 ? -5.163 -28.428 -6.208 1.00 32.53 234 PRO A CA 1
ATOM 1927 C C . PRO A 1 234 ? -5.185 -27.339 -7.284 1.00 32.53 234 PRO A C 1
ATOM 1929 O O . PRO A 1 234 ? -5.095 -26.147 -6.983 1.00 32.53 234 PRO A O 1
ATOM 1932 N N . GLY A 1 235 ? -5.321 -27.757 -8.543 1.00 37.41 235 GLY A N 1
ATOM 1933 C CA . GLY A 1 235 ? -5.698 -26.862 -9.630 1.00 37.41 235 GLY A CA 1
ATOM 1934 C C . GLY A 1 235 ? -7.057 -26.236 -9.323 1.00 37.41 235 GLY A C 1
ATOM 1935 O O . GLY A 1 235 ? -8.065 -26.934 -9.248 1.00 37.41 235 GLY A O 1
ATOM 1936 N N . ALA A 1 236 ? -7.068 -24.925 -9.110 1.00 30.67 236 ALA A N 1
ATOM 1937 C CA . ALA A 1 236 ? -8.278 -24.124 -9.093 1.00 30.67 236 ALA A CA 1
ATOM 1938 C C . ALA A 1 236 ? -8.372 -23.419 -10.449 1.00 30.67 236 ALA A C 1
ATOM 1940 O O . ALA A 1 236 ? -7.636 -22.468 -10.711 1.00 30.67 236 ALA A O 1
ATOM 1941 N N . GLU A 1 237 ? -9.244 -23.924 -11.320 1.00 35.12 237 GLU A N 1
ATOM 1942 C CA . GLU A 1 237 ? -9.722 -23.174 -12.480 1.00 35.12 237 GLU A CA 1
ATOM 1943 C C . GLU A 1 237 ? -10.391 -21.879 -11.991 1.00 35.12 237 GLU A C 1
ATOM 1945 O O . GLU A 1 237 ? -11.247 -21.896 -11.101 1.00 35.12 237 GLU A O 1
ATOM 1950 N N . GLU A 1 238 ? -9.972 -20.743 -12.553 1.00 33.84 238 GLU A N 1
ATOM 1951 C CA . GLU A 1 238 ? -10.655 -19.463 -12.372 1.00 33.84 238 GLU A CA 1
ATOM 1952 C C . GLU A 1 238 ? -12.085 -19.552 -12.934 1.00 33.84 238 GLU A C 1
ATOM 1954 O O . GLU A 1 238 ? -12.278 -20.043 -14.049 1.00 33.84 238 GLU A O 1
ATOM 1959 N N . PRO A 1 239 ? -13.106 -19.039 -12.227 1.00 34.53 239 PRO A N 1
ATOM 1960 C CA . PRO A 1 239 ? -14.432 -18.922 -12.807 1.00 34.53 239 PRO A CA 1
ATOM 1961 C C . PRO A 1 239 ? -14.418 -17.857 -13.910 1.00 34.53 239 PRO A C 1
ATOM 1963 O O . PRO A 1 239 ? -14.187 -16.672 -13.661 1.00 34.53 239 PRO A O 1
ATOM 1966 N N . HIS A 1 240 ? -14.699 -18.301 -15.135 1.00 34.19 240 HIS A N 1
ATOM 1967 C CA . HIS A 1 240 ? -14.987 -17.446 -16.279 1.00 34.19 240 HIS A CA 1
ATOM 1968 C C . HIS A 1 240 ? -16.088 -16.432 -15.940 1.00 34.19 240 HIS A C 1
ATOM 1970 O O . HIS A 1 240 ? -17.169 -16.792 -15.467 1.00 34.19 240 HIS A O 1
ATOM 1976 N N . ALA A 1 241 ? -15.816 -15.157 -16.218 1.00 31.70 241 ALA A N 1
ATOM 1977 C CA . ALA A 1 241 ? -16.822 -14.108 -16.197 1.00 31.70 241 ALA A CA 1
ATOM 1978 C C . ALA A 1 241 ? -17.893 -14.414 -17.255 1.00 31.70 241 ALA A C 1
ATOM 1980 O O . ALA A 1 241 ? -17.597 -14.523 -18.444 1.00 31.70 241 ALA A O 1
ATOM 1981 N N . VAL A 1 242 ? -19.136 -14.574 -16.807 1.00 36.50 242 VAL A N 1
ATOM 1982 C CA . VAL A 1 242 ? -20.307 -14.651 -17.680 1.00 36.50 242 VAL A CA 1
ATOM 1983 C C . VAL A 1 242 ? -20.581 -13.245 -18.209 1.00 36.50 242 VAL A C 1
ATOM 1985 O O . VAL A 1 242 ? -20.894 -12.340 -17.434 1.00 36.50 242 VAL A O 1
ATOM 1988 N N . ASP A 1 243 ? -20.458 -13.077 -19.524 1.00 35.22 243 ASP A N 1
ATOM 1989 C CA . ASP A 1 243 ? -20.875 -11.877 -20.245 1.00 35.22 243 ASP A CA 1
ATOM 1990 C C . ASP A 1 243 ? -22.386 -11.665 -20.068 1.00 35.22 243 ASP A C 1
ATOM 1992 O O . ASP A 1 243 ? -23.214 -12.390 -20.622 1.00 35.22 243 ASP A O 1
ATOM 1996 N N . LEU A 1 244 ? -22.755 -10.642 -19.299 1.00 37.22 244 LEU A N 1
ATOM 1997 C CA . LEU A 1 244 ? -24.106 -10.089 -19.270 1.00 37.22 244 LEU A CA 1
ATOM 1998 C C . LEU A 1 244 ? -24.129 -8.808 -20.102 1.00 37.22 244 LEU A C 1
ATOM 2000 O O . LEU A 1 244 ? -24.186 -7.696 -19.582 1.00 37.22 244 LEU A O 1
ATOM 2004 N N . HIS A 1 245 ? -24.137 -8.982 -21.420 1.00 34.69 245 HIS A N 1
ATOM 2005 C CA . HIS A 1 245 ? -24.674 -7.982 -22.331 1.00 34.69 245 HIS A CA 1
ATOM 2006 C C . HIS A 1 245 ? -25.842 -8.593 -23.097 1.00 34.69 245 HIS A C 1
ATOM 2008 O O . HIS A 1 245 ? -25.671 -9.296 -24.087 1.00 34.69 245 HIS A O 1
ATOM 2014 N N . THR A 1 246 ? -27.054 -8.310 -22.620 1.00 43.28 246 THR A N 1
ATOM 2015 C CA . THR A 1 246 ? -28.276 -8.480 -23.404 1.00 43.28 246 THR A CA 1
ATOM 2016 C C . THR A 1 246 ? -28.808 -7.103 -23.773 1.00 43.28 246 THR A C 1
ATOM 2018 O O . THR A 1 246 ? -29.218 -6.328 -22.905 1.00 43.28 246 THR A O 1
ATOM 2021 N N . LYS A 1 247 ? -28.816 -6.825 -25.073 1.00 38.09 247 LYS A N 1
ATOM 2022 C CA . LYS A 1 247 ? -29.893 -6.113 -25.753 1.00 38.09 247 LYS A CA 1
ATOM 2023 C C . LYS A 1 247 ? -30.089 -6.740 -27.121 1.00 38.09 247 LYS A C 1
ATOM 2025 O O . LYS A 1 247 ? -29.058 -7.049 -27.754 1.00 38.09 247 LYS A O 1
#

Secondary structure (DSSP, 8-state):
------PPPHHHHTHHHHHHHHHHHHT-GGGGGS-HHHHHHHHHHHHHHHHHHTT----HHHHHHHHHHHHHHHHHHT-TT--S-GGGT-----SHHHHHHHHHHHHHHHHHHHHHHS-HHHHHHHHHHHHHHHHHHHHHHHHHTTT-HHHHHHHHHHHHHHHHSTT-HHHHHS----PPP-TTSTTSSS----------------------------------------------PPPPPP-----